Protein AF-A0A2G9SQP0-F1 (afdb_monomer)

Radius of gyration: 18.62 Å; Cα contacts (8 Å, |Δi|>4): 198; chains: 1; bounding box: 50×57×42 Å

Solvent-accessible surface area (backbone atoms only — not comparable to full-atom values): 10292 Å² total; per-residue (Å²): 130,60,70,67,60,53,51,53,52,52,52,52,49,52,52,50,53,55,50,52,53,60,43,60,69,50,50,70,67,58,48,51,57,53,22,48,55,51,44,58,53,51,70,69,30,70,68,63,66,68,37,55,25,37,33,39,52,76,50,48,71,95,66,56,40,64,61,32,64,70,53,53,53,50,43,49,75,70,72,35,48,39,26,29,73,40,83,55,98,84,41,57,43,48,20,47,60,84,53,79,90,43,43,41,78,42,84,92,77,38,70,35,64,78,56,83,49,73,50,71,73,88,63,53,65,42,76,53,74,83,63,77,46,68,52,97,86,67,54,74,38,58,94,78,79,52,45,66,60,54,39,52,53,52,49,52,52,50,58,62,54,55,63,65,72,72,58,80,81,76,83,78,130

Sequence (173 aa):
MDTALKKVLEARAAIRAALAEQRAQLSEKQWLERSQKIFDVLKADDALQRAKVVHCFISMPKRREVNTEPILQWLQAQGKEIAVPVMKSRNLVSVRFLGMDKLATGVFEVLEPTEHITIDESTLDVVLTPLLACDRQGNRLGYGKGFYDNFLHALLRRAFSHEKSDLPFHSKS

Structure (mmCIF, N/CA/C/O backbone):
data_AF-A0A2G9SQP0-F1
#
_entry.id   AF-A0A2G9SQP0-F1
#
loop_
_atom_site.group_PDB
_atom_site.id
_atom_site.type_symbol
_atom_site.label_atom_id
_atom_site.label_alt_id
_atom_site.label_comp_id
_atom_site.label_asym_id
_atom_site.label_entity_id
_atom_site.label_seq_id
_atom_site.pdbx_PDB_ins_code
_atom_site.Cartn_x
_atom_site.Cartn_y
_atom_site.Cartn_z
_atom_site.occupancy
_atom_site.B_iso_or_equiv
_atom_site.auth_seq_id
_atom_site.auth_comp_id
_atom_site.auth_asym_id
_atom_site.auth_atom_id
_atom_site.pdbx_PDB_model_num
ATOM 1 N N . MET A 1 1 ? 11.750 -25.738 -19.960 1.00 57.09 1 MET A N 1
ATOM 2 C CA . MET A 1 1 ? 10.860 -24.587 -19.692 1.00 57.09 1 MET A CA 1
ATOM 3 C C . MET A 1 1 ? 10.255 -24.177 -21.020 1.00 57.09 1 MET A C 1
ATOM 5 O O . MET A 1 1 ? 11.023 -23.997 -21.954 1.00 57.09 1 MET A O 1
ATOM 9 N N . ASP A 1 2 ? 8.928 -24.125 -21.121 1.00 84.25 2 ASP A N 1
ATOM 10 C CA . ASP A 1 2 ? 8.204 -23.777 -22.352 1.00 84.25 2 ASP A CA 1
ATOM 11 C C . ASP A 1 2 ? 8.689 -22.425 -22.920 1.00 84.25 2 ASP A C 1
ATOM 13 O O . ASP A 1 2 ? 8.768 -21.425 -22.197 1.00 84.25 2 ASP A O 1
ATOM 17 N N . THR A 1 3 ? 9.051 -22.405 -24.206 1.00 84.81 3 THR A N 1
ATOM 18 C CA . THR A 1 3 ? 9.516 -21.223 -24.948 1.00 84.81 3 THR A CA 1
ATOM 19 C C . THR A 1 3 ? 8.515 -20.068 -24.859 1.00 84.81 3 THR A C 1
ATOM 21 O O . THR A 1 3 ? 8.923 -18.907 -24.765 1.00 84.81 3 THR A O 1
ATOM 24 N N . ALA A 1 4 ? 7.212 -20.366 -24.811 1.00 85.69 4 ALA A N 1
ATOM 25 C CA . ALA A 1 4 ? 6.166 -19.360 -24.649 1.00 85.69 4 ALA A CA 1
ATOM 26 C C . ALA A 1 4 ? 6.193 -18.725 -23.248 1.00 85.69 4 ALA A C 1
ATOM 28 O O . ALA A 1 4 ? 6.182 -17.498 -23.121 1.00 85.69 4 ALA A O 1
ATOM 29 N N . LEU A 1 5 ? 6.313 -19.542 -22.194 1.00 83.31 5 LEU A N 1
ATOM 30 C CA . LEU A 1 5 ? 6.419 -19.059 -20.814 1.00 83.31 5 LEU A CA 1
ATOM 31 C C . LEU A 1 5 ? 7.658 -18.177 -20.623 1.00 83.31 5 LEU A C 1
ATOM 33 O O . LEU A 1 5 ? 7.570 -17.112 -20.011 1.00 83.31 5 LEU A O 1
ATOM 37 N N . LYS A 1 6 ? 8.802 -18.585 -21.184 1.00 84.75 6 LYS A N 1
ATOM 38 C CA . LYS A 1 6 ? 10.039 -17.794 -21.136 1.00 84.75 6 LYS A CA 1
ATOM 39 C C . LYS A 1 6 ? 9.839 -16.404 -21.750 1.00 84.75 6 LYS A C 1
ATOM 41 O O . LYS A 1 6 ? 10.148 -15.406 -21.102 1.00 84.75 6 LYS A O 1
ATOM 46 N N . LYS A 1 7 ? 9.228 -16.339 -22.936 1.00 89.19 7 LYS A N 1
ATOM 47 C CA . LYS A 1 7 ? 8.944 -15.083 -23.645 1.00 89.19 7 LYS A CA 1
ATOM 48 C C . LYS A 1 7 ? 8.033 -14.148 -22.841 1.00 89.19 7 LYS A C 1
ATOM 50 O O . LYS A 1 7 ? 8.272 -12.944 -22.786 1.00 89.19 7 LYS A O 1
ATOM 55 N N . VAL A 1 8 ? 7.011 -14.689 -22.173 1.00 87.94 8 VAL A N 1
ATOM 56 C CA . VAL A 1 8 ? 6.118 -13.901 -21.303 1.00 87.94 8 VAL A CA 1
ATOM 57 C C . VAL A 1 8 ? 6.867 -13.337 -20.094 1.00 87.94 8 VAL A C 1
ATOM 59 O O . VAL A 1 8 ? 6.681 -12.172 -19.737 1.00 87.94 8 VAL A O 1
ATOM 62 N N . LEU A 1 9 ? 7.717 -14.142 -19.451 1.00 86.69 9 LEU A N 1
ATOM 63 C CA . LEU A 1 9 ? 8.497 -13.701 -18.292 1.00 86.69 9 LEU A CA 1
ATOM 64 C C . LEU A 1 9 ? 9.480 -12.584 -18.662 1.00 86.69 9 LEU A C 1
ATOM 66 O O . LEU A 1 9 ? 9.564 -11.591 -17.936 1.00 86.69 9 LEU A O 1
ATOM 70 N N . GLU A 1 10 ? 10.155 -12.715 -19.804 1.00 90.12 10 GLU A N 1
ATOM 71 C CA . GLU A 1 10 ? 11.060 -11.701 -20.354 1.00 90.12 10 GLU A CA 1
ATOM 72 C C . GLU A 1 10 ? 10.317 -10.400 -20.683 1.00 90.12 10 GLU A C 1
ATOM 74 O O . GLU A 1 10 ? 10.734 -9.329 -20.243 1.00 90.12 10 GLU A O 1
ATOM 79 N N . ALA A 1 11 ? 9.160 -10.480 -21.348 1.00 90.94 11 ALA A N 1
ATOM 80 C CA . ALA A 1 11 ? 8.341 -9.307 -21.653 1.00 90.94 11 ALA A CA 1
ATOM 81 C C . ALA A 1 11 ? 7.888 -8.568 -20.380 1.00 90.94 11 ALA A C 1
ATOM 83 O O . ALA A 1 11 ? 8.007 -7.346 -20.285 1.00 90.94 11 ALA A O 1
ATOM 84 N N . ARG A 1 12 ? 7.428 -9.299 -19.352 1.00 90.88 12 ARG A N 1
ATOM 85 C CA . ARG A 1 12 ? 7.053 -8.690 -18.062 1.00 90.88 12 ARG A CA 1
ATOM 86 C C . ARG A 1 12 ? 8.257 -8.055 -17.372 1.00 90.88 12 ARG A C 1
ATOM 88 O O . ARG A 1 12 ? 8.102 -7.007 -16.755 1.00 90.88 12 ARG A O 1
ATOM 95 N N . ALA A 1 13 ? 9.439 -8.667 -17.440 1.00 91.88 13 ALA A N 1
ATOM 96 C CA . ALA A 1 13 ? 10.657 -8.093 -16.873 1.00 91.88 13 ALA A CA 1
ATOM 97 C C . ALA A 1 13 ? 11.061 -6.787 -17.578 1.00 91.88 13 ALA A C 1
ATOM 99 O O . ALA A 1 13 ? 11.338 -5.804 -16.893 1.00 91.88 13 ALA A O 1
ATOM 100 N N . ALA A 1 14 ? 10.998 -6.745 -18.911 1.00 93.38 14 ALA A N 1
ATOM 101 C CA . ALA A 1 14 ? 11.283 -5.543 -19.694 1.00 93.38 14 ALA A CA 1
ATOM 102 C C . ALA A 1 14 ? 10.320 -4.392 -19.358 1.00 93.38 14 ALA A C 1
ATOM 104 O O . ALA A 1 14 ? 10.760 -3.275 -19.090 1.00 93.38 14 ALA A O 1
ATOM 105 N N . ILE A 1 15 ? 9.014 -4.676 -19.271 1.00 93.69 15 ILE A N 1
ATOM 106 C CA . ILE A 1 15 ? 8.007 -3.678 -18.876 1.00 93.69 15 ILE A CA 1
ATOM 107 C C . ILE A 1 15 ? 8.269 -3.173 -17.451 1.00 93.69 15 ILE A C 1
ATOM 109 O O . ILE A 1 15 ? 8.186 -1.972 -17.203 1.00 93.69 15 ILE A O 1
ATOM 113 N N . ARG A 1 16 ? 8.632 -4.060 -16.508 1.00 94.88 16 ARG A N 1
ATOM 114 C CA . ARG A 1 16 ? 8.991 -3.634 -15.145 1.00 94.88 16 ARG A CA 1
ATOM 115 C C . ARG A 1 16 ? 10.177 -2.674 -15.148 1.00 94.88 16 ARG A C 1
ATOM 117 O O . ARG A 1 16 ? 10.108 -1.648 -14.485 1.00 94.88 16 ARG A O 1
ATOM 124 N N . ALA A 1 17 ? 11.244 -2.997 -15.874 1.00 94.19 17 ALA A N 1
ATOM 125 C CA . ALA A 1 17 ? 12.428 -2.146 -15.933 1.00 94.19 17 ALA A CA 1
ATOM 126 C C . ALA A 1 17 ? 12.093 -0.757 -16.503 1.00 94.19 17 ALA A C 1
ATOM 128 O O . ALA A 1 17 ? 12.391 0.249 -15.867 1.00 94.19 17 ALA A O 1
ATOM 129 N N . ALA A 1 18 ? 11.386 -0.708 -17.637 1.00 95.38 18 ALA A N 1
ATOM 130 C CA . ALA A 1 18 ? 11.012 0.547 -18.288 1.00 95.38 18 ALA A CA 1
ATOM 131 C C . ALA A 1 18 ? 10.131 1.442 -17.397 1.00 95.38 18 ALA A C 1
ATOM 133 O O . ALA A 1 18 ? 10.378 2.638 -17.275 1.00 95.38 18 ALA A O 1
ATOM 134 N N . LEU A 1 19 ? 9.122 0.868 -16.736 1.00 95.00 19 LEU A N 1
ATOM 135 C CA . LEU A 1 19 ? 8.214 1.632 -15.877 1.00 95.00 19 LEU A CA 1
ATOM 136 C C . LEU A 1 19 ? 8.862 2.065 -14.560 1.00 95.00 19 LEU A C 1
ATOM 138 O O . LEU A 1 19 ? 8.557 3.143 -14.053 1.00 95.00 19 LEU A O 1
ATOM 142 N N . ALA A 1 20 ? 9.746 1.237 -13.995 1.00 94.25 20 ALA A N 1
ATOM 143 C CA . ALA A 1 20 ? 10.507 1.607 -12.807 1.00 94.25 20 ALA A CA 1
ATOM 144 C C . ALA A 1 20 ? 11.423 2.802 -13.098 1.00 94.25 20 ALA A C 1
ATOM 146 O O . ALA A 1 20 ? 11.441 3.743 -12.309 1.00 94.25 20 ALA A O 1
ATOM 147 N N . GLU A 1 21 ? 12.093 2.796 -14.252 1.00 95.00 21 GLU A N 1
ATOM 148 C CA . GLU A 1 21 ? 12.925 3.905 -14.727 1.00 95.00 21 GLU A CA 1
ATOM 149 C C . GLU A 1 21 ? 12.099 5.185 -14.921 1.00 95.00 21 GLU A C 1
ATOM 151 O O . GLU A 1 21 ? 12.400 6.223 -14.335 1.00 95.00 21 GLU A O 1
ATOM 156 N N . GLN A 1 22 ? 10.978 5.104 -15.645 1.00 94.50 22 GLN A N 1
ATOM 157 C CA . GLN A 1 22 ? 10.082 6.252 -15.834 1.00 94.50 22 GLN A CA 1
ATOM 158 C C . GLN A 1 22 ? 9.572 6.830 -14.510 1.00 94.50 22 GLN A C 1
ATOM 160 O O . GLN A 1 22 ? 9.459 8.046 -14.358 1.00 94.50 22 GLN A O 1
ATOM 165 N N . ARG A 1 23 ? 9.248 5.974 -13.534 1.00 95.06 23 ARG A N 1
ATOM 166 C CA . ARG A 1 23 ? 8.765 6.426 -12.226 1.00 95.06 23 ARG A CA 1
ATOM 167 C C . ARG A 1 23 ? 9.884 7.025 -11.373 1.00 95.06 23 ARG A C 1
ATOM 169 O O . ARG A 1 23 ? 9.619 7.964 -10.627 1.00 95.06 23 ARG A O 1
ATOM 176 N N . ALA A 1 24 ? 11.114 6.528 -11.501 1.00 93.94 24 ALA A N 1
ATOM 177 C CA . ALA A 1 24 ? 12.288 7.080 -10.826 1.00 93.94 24 ALA A CA 1
ATOM 178 C C . ALA A 1 24 ? 12.619 8.509 -11.295 1.00 93.94 24 ALA A C 1
ATOM 180 O O . ALA A 1 24 ? 13.117 9.307 -10.505 1.00 93.94 24 ALA A O 1
ATOM 181 N N . GLN A 1 25 ? 12.267 8.854 -12.538 1.00 95.75 25 GLN A N 1
ATOM 182 C CA . GLN A 1 25 ? 12.451 10.193 -13.113 1.00 95.75 25 GLN A CA 1
ATOM 183 C C . GLN A 1 25 ? 11.458 11.246 -12.590 1.00 95.75 25 GLN A C 1
ATOM 185 O O . GLN A 1 25 ? 11.604 12.429 -12.899 1.00 95.75 25 GLN A O 1
ATOM 190 N N . LEU A 1 26 ? 10.450 10.859 -11.797 1.00 96.62 26 LEU A N 1
ATOM 191 C CA . LEU A 1 26 ? 9.550 11.828 -11.175 1.00 96.62 26 LEU A CA 1
ATOM 192 C C . LEU A 1 26 ? 10.312 12.688 -10.167 1.00 96.62 26 LEU A C 1
ATOM 194 O O . LEU A 1 26 ? 10.927 12.178 -9.223 1.00 96.62 26 LEU A O 1
ATOM 198 N N . SER A 1 27 ? 10.189 14.008 -10.320 1.00 97.50 27 SER A N 1
ATOM 199 C CA . SER A 1 27 ? 10.614 14.922 -9.268 1.00 97.50 27 SER A CA 1
ATOM 200 C C . SER A 1 27 ? 9.791 14.678 -8.005 1.00 97.50 27 SER A C 1
ATOM 202 O O . SER A 1 27 ? 8.658 14.192 -8.055 1.00 97.50 27 SER A O 1
ATOM 204 N N . GLU A 1 28 ? 10.347 15.038 -6.852 1.00 96.81 28 GLU A N 1
ATOM 205 C CA . GLU A 1 28 ? 9.642 14.905 -5.578 1.00 96.81 28 GLU A CA 1
ATOM 206 C C . GLU A 1 28 ? 8.294 15.633 -5.591 1.00 96.81 28 GLU A C 1
ATOM 208 O O . GLU A 1 28 ? 7.279 15.052 -5.216 1.00 96.81 28 GLU A O 1
ATOM 213 N N . LYS A 1 29 ? 8.261 16.850 -6.146 1.00 98.12 29 LYS A N 1
ATOM 214 C CA . LYS A 1 29 ? 7.029 17.619 -6.337 1.00 98.12 29 LYS A CA 1
ATOM 215 C C . LYS A 1 29 ? 5.995 16.855 -7.172 1.00 98.12 29 LYS A C 1
ATOM 217 O O . LYS A 1 29 ? 4.862 16.697 -6.733 1.00 98.12 29 LYS A O 1
ATOM 222 N N . GLN A 1 30 ? 6.378 16.338 -8.343 1.00 98.19 30 GLN A N 1
ATOM 223 C CA . GLN A 1 30 ? 5.456 15.589 -9.211 1.00 98.19 30 GLN A CA 1
ATOM 224 C C . GLN A 1 30 ? 4.936 14.318 -8.535 1.00 98.19 30 GLN A C 1
ATOM 226 O O . GLN A 1 30 ? 3.768 13.960 -8.686 1.00 98.19 30 GLN A O 1
ATOM 231 N N . TRP A 1 31 ? 5.809 13.617 -7.816 1.00 97.81 31 TRP A N 1
ATOM 232 C CA . TRP A 1 31 ? 5.461 12.406 -7.089 1.00 97.81 31 TRP A CA 1
ATOM 233 C C . TRP A 1 31 ? 4.448 12.681 -5.970 1.00 97.81 31 TRP A C 1
ATOM 235 O O . TRP A 1 31 ? 3.436 11.980 -5.883 1.00 97.81 31 TRP A O 1
ATOM 245 N N . LEU A 1 32 ? 4.674 13.723 -5.166 1.00 98.12 32 LEU A N 1
ATOM 246 C CA . LEU A 1 32 ? 3.763 14.124 -4.094 1.00 98.12 32 LEU A CA 1
ATOM 247 C C . LEU A 1 32 ? 2.428 14.640 -4.644 1.00 98.12 32 LEU A C 1
ATOM 249 O O . LEU A 1 32 ? 1.382 14.194 -4.187 1.00 98.12 32 LEU A O 1
ATOM 253 N N . GLU A 1 33 ? 2.436 15.482 -5.682 1.00 98.38 33 GLU A N 1
ATOM 254 C CA . GLU A 1 33 ? 1.210 15.975 -6.333 1.00 98.38 33 GLU A CA 1
ATOM 255 C C . GLU A 1 33 ? 0.353 14.835 -6.900 1.00 98.38 33 GLU A C 1
ATOM 257 O O . GLU A 1 33 ? -0.872 14.840 -6.776 1.00 98.38 33 GLU A O 1
ATOM 262 N N . ARG A 1 34 ? 0.980 13.835 -7.532 1.00 97.81 34 ARG A N 1
ATOM 263 C CA . ARG A 1 34 ? 0.266 12.658 -8.048 1.00 97.81 34 ARG A CA 1
ATOM 264 C C . ARG A 1 34 ? -0.237 11.760 -6.922 1.00 97.81 34 ARG A C 1
ATOM 266 O O . ARG A 1 34 ? -1.347 11.249 -7.030 1.00 97.81 34 ARG A O 1
ATOM 273 N N . SER A 1 35 ? 0.543 11.588 -5.854 1.00 98.19 35 SER A N 1
ATOM 274 C CA . SER A 1 35 ? 0.121 10.821 -4.676 1.00 98.19 35 SER A CA 1
ATOM 275 C C . SER A 1 35 ? -1.078 11.473 -3.990 1.00 98.19 35 SER A C 1
ATOM 277 O O . SER A 1 35 ? -2.038 10.779 -3.670 1.00 98.19 35 SER A O 1
ATOM 279 N N . GLN A 1 36 ? -1.076 12.803 -3.862 1.00 98.31 36 GLN A N 1
ATOM 280 C CA . GLN A 1 36 ? -2.198 13.556 -3.304 1.00 98.31 36 GLN A CA 1
ATOM 281 C C . GLN A 1 36 ? -3.473 13.361 -4.130 1.00 98.31 36 GLN A C 1
ATOM 283 O O . GLN A 1 36 ? -4.511 13.037 -3.569 1.00 98.31 36 GLN A O 1
ATOM 288 N N . LYS A 1 37 ? -3.391 13.443 -5.464 1.00 98.50 37 LYS A N 1
ATOM 289 C CA . LYS A 1 37 ? -4.550 13.185 -6.340 1.00 98.50 37 LYS A CA 1
ATOM 290 C C . LYS A 1 37 ? -5.124 11.778 -6.166 1.00 98.50 37 LYS A C 1
ATOM 292 O O . LYS A 1 37 ? -6.335 11.601 -6.219 1.00 98.50 37 LYS A O 1
ATOM 297 N N . ILE A 1 38 ? -4.266 10.773 -5.978 1.00 97.81 38 ILE A N 1
ATOM 298 C CA . ILE A 1 38 ? -4.710 9.398 -5.710 1.00 97.81 38 ILE A CA 1
ATOM 299 C C . ILE A 1 38 ? -5.396 9.321 -4.346 1.00 97.81 38 ILE A C 1
ATOM 301 O O . ILE A 1 38 ? -6.452 8.704 -4.234 1.00 97.81 38 ILE A O 1
ATOM 305 N N . PHE A 1 39 ? -4.830 9.968 -3.327 1.00 98.50 39 PHE A N 1
ATOM 306 C CA . PHE A 1 39 ? -5.454 10.044 -2.013 1.00 98.50 39 PHE A CA 1
ATOM 307 C C . PHE A 1 39 ? -6.826 10.731 -2.069 1.00 98.50 39 PHE A C 1
ATOM 309 O O . PHE A 1 39 ? -7.770 10.199 -1.498 1.00 98.50 39 PHE A O 1
ATOM 316 N N . ASP A 1 40 ? -6.976 11.834 -2.805 1.00 98.31 40 ASP A N 1
ATOM 317 C CA . ASP A 1 40 ? -8.260 12.536 -2.940 1.00 98.31 40 ASP A CA 1
ATOM 318 C C . ASP A 1 40 ? -9.347 11.631 -3.546 1.00 98.31 40 ASP A C 1
ATOM 320 O O . ASP A 1 40 ? -10.481 11.621 -3.067 1.00 98.31 40 ASP A O 1
ATOM 324 N N . VAL A 1 41 ? -8.991 10.819 -4.550 1.00 98.00 41 VAL A N 1
ATOM 325 C CA . VAL A 1 41 ? -9.898 9.821 -5.143 1.00 98.00 41 VAL A CA 1
ATOM 326 C C . VAL A 1 41 ? -10.249 8.727 -4.135 1.00 98.00 41 VAL A C 1
ATOM 328 O O . VAL A 1 41 ? -11.424 8.429 -3.950 1.00 98.00 41 VAL A O 1
ATOM 331 N N . LEU A 1 42 ? -9.255 8.150 -3.453 1.00 97.56 42 LEU A N 1
ATOM 332 C CA . LEU A 1 42 ? -9.478 7.094 -2.458 1.00 97.56 42 LEU A CA 1
ATOM 333 C C . LEU A 1 42 ? -10.327 7.581 -1.283 1.00 97.56 42 LEU A C 1
ATOM 335 O O . LEU A 1 42 ? -11.195 6.864 -0.800 1.00 97.56 42 LEU A O 1
ATOM 339 N N . LYS A 1 43 ? -10.109 8.817 -0.837 1.00 96.06 43 LYS A N 1
ATOM 340 C CA . LYS A 1 43 ? -10.885 9.441 0.233 1.00 96.06 43 LYS A CA 1
ATOM 341 C C . LYS A 1 43 ? -12.362 9.575 -0.140 1.00 96.06 43 LYS A C 1
ATOM 343 O O . LYS A 1 43 ? -13.195 9.574 0.757 1.00 96.06 43 LYS A O 1
ATOM 348 N N . ALA A 1 44 ? -12.699 9.691 -1.420 1.00 96.94 44 ALA A N 1
ATOM 349 C CA . ALA A 1 44 ? -14.081 9.753 -1.891 1.00 96.94 44 ALA A CA 1
ATOM 350 C C . ALA A 1 44 ? -14.687 8.373 -2.219 1.00 96.94 44 ALA A C 1
ATOM 352 O O . ALA A 1 44 ? -15.855 8.309 -2.588 1.00 96.94 44 ALA A O 1
ATOM 353 N N . ASP A 1 45 ? -13.923 7.282 -2.107 1.00 97.81 45 ASP A N 1
ATOM 354 C CA . ASP A 1 45 ? -14.380 5.940 -2.468 1.00 97.81 45 ASP A CA 1
ATOM 355 C C . ASP A 1 45 ? -15.332 5.343 -1.416 1.00 97.81 45 ASP A C 1
ATOM 357 O O . ASP A 1 45 ? -15.011 5.261 -0.227 1.00 97.81 45 ASP A O 1
ATOM 361 N N . ASP A 1 46 ? -16.499 4.872 -1.863 1.00 97.81 46 ASP A N 1
ATOM 362 C CA . ASP A 1 46 ? -17.556 4.344 -0.991 1.00 97.81 46 ASP A CA 1
ATOM 363 C C . ASP A 1 46 ? -17.164 3.060 -0.250 1.00 97.81 46 ASP A C 1
ATOM 365 O O . ASP A 1 46 ? -17.675 2.793 0.846 1.00 97.81 46 ASP A O 1
ATOM 369 N N . ALA A 1 47 ? -16.314 2.213 -0.840 1.00 97.06 47 ALA A N 1
ATOM 370 C CA . ALA A 1 47 ? -15.857 0.999 -0.172 1.00 97.06 47 ALA A CA 1
ATOM 371 C C . ALA A 1 47 ? -14.885 1.366 0.951 1.00 97.06 47 ALA A C 1
ATOM 373 O O . ALA A 1 47 ? -15.043 0.894 2.078 1.00 97.06 47 ALA A O 1
ATOM 374 N N . LEU A 1 48 ? -13.948 2.280 0.689 1.00 97.81 48 LEU A N 1
ATOM 375 C CA . LEU A 1 48 ? -12.994 2.737 1.698 1.00 97.81 48 LEU A CA 1
ATOM 376 C C . LEU A 1 48 ? -13.660 3.544 2.825 1.00 97.81 48 LEU A C 1
ATOM 378 O O . LEU A 1 48 ? -13.305 3.392 3.997 1.00 97.81 48 LEU A O 1
ATOM 382 N N . GLN A 1 49 ? -14.661 4.365 2.500 1.00 97.56 49 GLN A N 1
ATOM 383 C CA . GLN A 1 49 ? -15.453 5.106 3.484 1.00 97.56 49 GLN A CA 1
ATOM 384 C C . GLN A 1 49 ? -16.190 4.172 4.452 1.00 97.56 49 GLN A C 1
ATOM 386 O O . GLN A 1 49 ? -16.168 4.400 5.664 1.00 97.56 49 GLN A O 1
ATOM 391 N N . ARG A 1 50 ? -16.780 3.081 3.948 1.00 97.94 50 ARG A N 1
ATOM 392 C CA . ARG A 1 50 ? -17.531 2.107 4.763 1.00 97.94 50 ARG A CA 1
ATOM 393 C C . ARG A 1 50 ? -16.658 1.072 5.473 1.00 97.94 50 ARG A C 1
ATOM 395 O O . ARG A 1 50 ? -17.113 0.499 6.461 1.00 97.94 50 ARG A O 1
ATOM 402 N N . ALA A 1 51 ? -15.433 0.847 5.002 1.00 98.31 51 ALA A N 1
ATOM 403 C CA . ALA A 1 51 ? -14.510 -0.126 5.579 1.00 98.31 51 ALA A CA 1
ATOM 404 C C . ALA A 1 51 ? -14.227 0.156 7.061 1.00 98.31 51 ALA A C 1
ATOM 406 O O . ALA A 1 51 ? -13.961 1.297 7.447 1.00 98.31 51 ALA A O 1
ATOM 407 N N . LYS A 1 52 ? -14.245 -0.885 7.888 1.00 98.19 52 LYS A N 1
ATOM 408 C CA . LYS A 1 52 ? -13.832 -0.851 9.294 1.00 98.19 52 LYS A CA 1
ATOM 409 C C . LYS A 1 52 ? -12.382 -1.291 9.445 1.00 98.19 52 LYS A C 1
ATOM 411 O O . LYS A 1 52 ? -11.663 -0.678 10.230 1.00 98.19 52 LYS A O 1
ATOM 416 N N . VAL A 1 53 ? -11.963 -2.297 8.675 1.00 98.31 53 VAL A N 1
ATOM 417 C CA . VAL A 1 53 ? -10.598 -2.832 8.673 1.00 98.31 53 VAL A CA 1
ATOM 418 C C . VAL A 1 53 ? -9.983 -2.689 7.283 1.00 98.3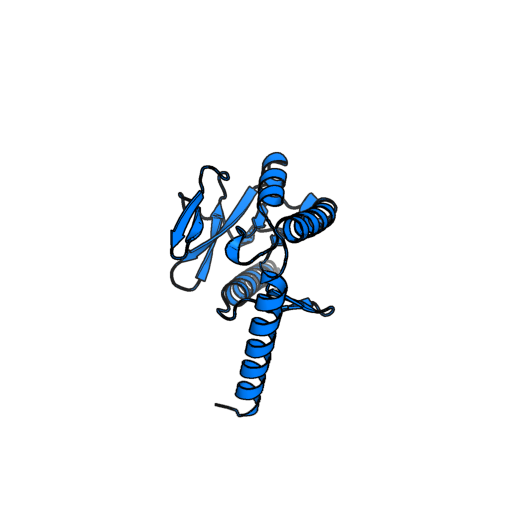1 53 VAL A C 1
ATOM 420 O O . VAL A 1 53 ? -10.465 -3.264 6.306 1.00 98.31 53 VAL A O 1
ATOM 423 N N . VAL A 1 54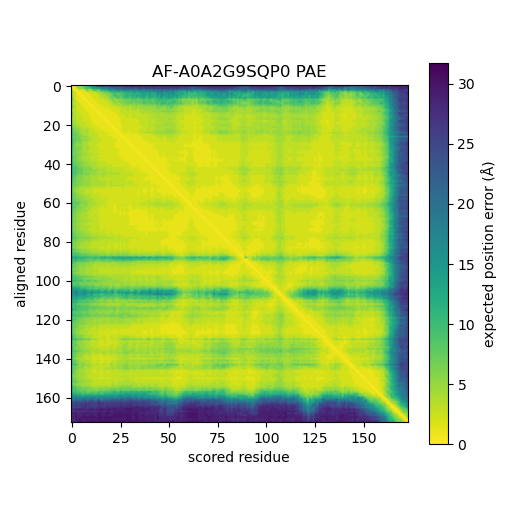 ? -8.898 -1.919 7.182 1.00 98.62 54 VAL A N 1
ATOM 424 C CA . VAL A 1 54 ? -8.217 -1.634 5.910 1.00 98.62 54 VAL A CA 1
ATOM 425 C C . VAL A 1 54 ? -6.786 -2.147 5.952 1.00 98.62 54 VAL A C 1
ATOM 427 O O . VAL A 1 54 ? -5.985 -1.704 6.770 1.00 98.62 54 VAL A O 1
ATOM 430 N N . HIS A 1 55 ? -6.429 -3.030 5.022 1.00 98.38 55 HIS A N 1
ATOM 431 C CA . HIS A 1 55 ? -5.036 -3.372 4.761 1.00 98.38 55 HIS A CA 1
ATOM 432 C C . HIS A 1 55 ? -4.418 -2.333 3.822 1.00 98.38 55 HIS A C 1
ATOM 434 O O . HIS A 1 55 ? -4.883 -2.153 2.698 1.00 98.38 55 HIS A O 1
ATOM 440 N N . CYS A 1 56 ? -3.352 -1.663 4.251 1.00 98.12 56 CYS A N 1
ATOM 441 C CA . CYS A 1 56 ? -2.630 -0.670 3.467 1.00 98.12 56 CYS A CA 1
ATOM 442 C C . CYS A 1 56 ? -1.127 -0.945 3.519 1.00 98.12 56 CYS A C 1
ATOM 444 O O . CYS A 1 56 ? -0.564 -1.203 4.577 1.00 98.12 56 CYS A O 1
ATOM 446 N N . PHE A 1 57 ? -0.453 -0.899 2.373 1.00 96.00 57 PHE A N 1
ATOM 447 C CA . PHE A 1 57 ? 1.000 -1.034 2.347 1.00 96.00 57 PHE A CA 1
ATOM 448 C C . PHE A 1 57 ? 1.695 0.234 2.847 1.00 96.00 57 PHE A C 1
ATOM 450 O O . PHE A 1 57 ? 1.227 1.351 2.622 1.00 96.00 57 PHE A O 1
ATOM 457 N N . ILE A 1 58 ? 2.864 0.063 3.459 1.00 94.75 58 ILE A N 1
ATOM 458 C CA . ILE A 1 58 ? 3.757 1.177 3.772 1.00 94.75 58 ILE A CA 1
ATOM 459 C C . ILE A 1 58 ? 4.581 1.471 2.519 1.00 94.75 58 ILE A C 1
ATOM 461 O O . ILE A 1 58 ? 5.308 0.605 2.027 1.00 94.75 58 ILE A O 1
ATOM 465 N N . SER A 1 59 ? 4.406 2.668 1.960 1.00 94.12 59 SER A N 1
ATOM 466 C CA . SER A 1 59 ? 5.053 3.045 0.704 1.00 94.12 59 SER A CA 1
ATOM 467 C C . SER A 1 59 ? 6.572 3.142 0.830 1.00 94.12 59 SER A C 1
ATOM 469 O O . SER A 1 59 ? 7.101 3.463 1.892 1.00 94.12 59 SER A O 1
ATOM 471 N N . MET A 1 60 ? 7.277 2.895 -0.276 1.00 92.12 60 MET A N 1
ATOM 472 C CA . MET A 1 60 ? 8.729 3.051 -0.384 1.00 92.12 60 MET A CA 1
ATOM 473 C C . MET A 1 60 ? 9.085 4.321 -1.184 1.00 92.12 60 MET A C 1
ATOM 475 O O . MET A 1 60 ? 9.120 4.268 -2.423 1.00 92.12 60 MET A O 1
ATOM 479 N N . PRO A 1 61 ? 9.430 5.454 -0.533 1.00 91.00 61 PRO A N 1
ATOM 480 C CA . PRO A 1 61 ? 9.743 6.711 -1.223 1.00 91.00 61 PRO A CA 1
ATOM 481 C C . PRO A 1 61 ? 10.889 6.595 -2.233 1.00 91.00 61 PRO A C 1
ATOM 483 O O . PRO A 1 61 ? 10.804 7.148 -3.329 1.00 91.00 61 PRO A O 1
ATOM 486 N N . LYS A 1 62 ? 11.920 5.787 -1.927 1.00 89.75 62 LYS A N 1
ATOM 487 C CA . LYS A 1 62 ? 13.053 5.516 -2.838 1.00 89.75 62 LYS A CA 1
ATOM 488 C C . LYS A 1 62 ? 12.623 4.910 -4.181 1.00 89.75 62 LYS A C 1
ATOM 490 O O . LYS A 1 62 ? 13.345 5.018 -5.163 1.00 89.75 62 LYS A O 1
ATOM 495 N N . ARG A 1 63 ? 11.448 4.273 -4.236 1.00 91.38 63 ARG A N 1
ATOM 496 C CA . ARG A 1 63 ? 10.872 3.670 -5.451 1.00 91.38 63 ARG A CA 1
ATOM 497 C C . ARG A 1 63 ? 9.768 4.515 -6.080 1.00 91.38 63 ARG A C 1
ATOM 499 O O . ARG A 1 63 ? 9.136 4.053 -7.041 1.00 91.38 63 ARG A O 1
ATOM 506 N N . ARG A 1 64 ? 9.515 5.707 -5.522 1.00 94.62 64 ARG A N 1
ATOM 507 C CA . ARG A 1 64 ? 8.433 6.618 -5.914 1.00 94.62 64 ARG A CA 1
ATOM 508 C C . ARG A 1 64 ? 7.082 5.893 -6.000 1.00 94.62 64 ARG A C 1
ATOM 510 O O . ARG A 1 64 ? 6.292 6.130 -6.912 1.00 94.62 64 ARG A O 1
ATOM 517 N N . GLU A 1 65 ? 6.837 4.959 -5.078 1.00 95.50 65 GLU A N 1
ATOM 518 C CA . GLU A 1 65 ? 5.502 4.381 -4.884 1.00 95.50 65 GLU A CA 1
ATOM 519 C C . GLU A 1 65 ? 4.529 5.466 -4.442 1.00 95.50 65 GLU A C 1
ATOM 521 O O . GLU A 1 65 ? 4.961 6.440 -3.840 1.00 95.50 65 GLU A O 1
ATOM 526 N N . VAL A 1 66 ? 3.232 5.306 -4.710 1.00 96.50 66 VAL A N 1
ATOM 527 C CA . VAL A 1 66 ? 2.212 6.227 -4.181 1.00 96.50 66 VAL A CA 1
ATOM 528 C C . VAL A 1 66 ? 2.445 6.413 -2.685 1.00 96.50 66 VAL A C 1
ATOM 530 O O . VAL A 1 66 ? 2.513 5.418 -1.967 1.00 96.50 66 VAL A O 1
ATOM 533 N N . ASN A 1 67 ? 2.601 7.661 -2.239 1.00 96.75 67 ASN A N 1
ATOM 534 C CA . ASN A 1 67 ? 2.818 7.943 -0.827 1.00 96.75 67 ASN A CA 1
ATOM 535 C C . ASN A 1 67 ? 1.555 7.574 -0.035 1.00 96.75 67 ASN A C 1
ATOM 537 O O . ASN A 1 67 ? 0.514 8.210 -0.206 1.00 96.75 67 ASN A O 1
ATOM 541 N N . THR A 1 68 ? 1.646 6.543 0.805 1.00 97.56 68 THR A N 1
ATOM 542 C CA . THR A 1 68 ? 0.513 6.049 1.600 1.00 97.56 68 THR A CA 1
ATOM 543 C C . THR A 1 68 ? 0.429 6.658 2.992 1.00 97.56 68 THR A C 1
ATOM 545 O O . THR A 1 68 ? -0.576 6.453 3.665 1.00 97.56 68 THR A O 1
ATOM 548 N N . GLU A 1 69 ? 1.410 7.450 3.426 1.00 96.56 69 GLU A N 1
ATOM 549 C CA . GLU A 1 69 ? 1.391 8.066 4.757 1.00 96.56 69 GLU A CA 1
ATOM 550 C C . GLU A 1 69 ? 0.147 8.948 5.000 1.00 96.56 69 GLU A C 1
ATOM 552 O O . GLU A 1 69 ? -0.528 8.725 6.009 1.00 96.56 69 GLU A O 1
ATOM 557 N N . PRO A 1 70 ? -0.265 9.851 4.080 1.00 97.62 70 PRO A N 1
ATOM 558 C CA . PRO A 1 70 ? -1.503 10.616 4.259 1.00 97.62 70 PRO A CA 1
ATOM 559 C C . PRO A 1 70 ? -2.757 9.734 4.342 1.00 97.62 70 PRO A C 1
ATOM 561 O O . PRO A 1 70 ? -3.698 10.060 5.064 1.00 97.62 70 PRO A O 1
ATOM 564 N N . ILE A 1 71 ? -2.765 8.596 3.635 1.00 98.31 71 ILE A N 1
ATOM 565 C CA . ILE A 1 71 ? -3.869 7.628 3.663 1.00 98.31 71 ILE A CA 1
ATOM 566 C C . ILE A 1 71 ? -3.925 6.951 5.037 1.00 98.31 71 ILE A C 1
ATOM 568 O O . ILE A 1 71 ? -4.990 6.910 5.644 1.00 98.31 71 ILE A O 1
ATOM 572 N N . LEU A 1 72 ? -2.790 6.462 5.547 1.00 98.25 72 LEU A N 1
ATOM 573 C CA . LEU A 1 72 ? -2.685 5.820 6.862 1.00 98.25 72 LEU A CA 1
ATOM 574 C C . LEU A 1 72 ? -3.127 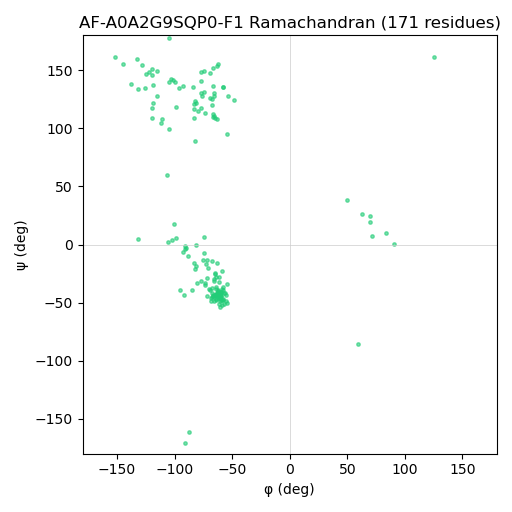6.768 7.985 1.00 98.25 72 LEU A C 1
ATOM 576 O O . LEU A 1 72 ? -3.957 6.399 8.814 1.00 98.25 72 LEU A O 1
ATOM 580 N N . GLN A 1 73 ? -2.632 8.009 7.975 1.00 97.62 73 GLN A N 1
ATOM 581 C CA . GLN A 1 73 ? -3.010 9.034 8.953 1.00 97.62 73 GLN A CA 1
ATOM 582 C C . GLN A 1 73 ? -4.507 9.355 8.891 1.00 97.62 73 GLN A C 1
ATOM 584 O O . GLN A 1 73 ? -5.166 9.446 9.927 1.00 97.62 73 GLN A O 1
ATOM 589 N N . TRP A 1 74 ? -5.064 9.494 7.685 1.00 98.19 74 TRP A N 1
ATOM 590 C CA . TRP A 1 74 ? -6.492 9.738 7.510 1.00 98.19 74 TRP A CA 1
ATOM 591 C C . TRP A 1 74 ? -7.343 8.568 8.013 1.00 98.19 74 TRP A C 1
ATOM 593 O O . TRP A 1 74 ? -8.269 8.797 8.786 1.00 98.19 74 TRP A O 1
ATOM 603 N N . LEU A 1 75 ? -7.013 7.325 7.645 1.00 98.38 75 LEU A N 1
ATOM 604 C CA . LEU A 1 75 ? -7.711 6.126 8.126 1.00 98.38 75 LEU A CA 1
ATOM 605 C C . LEU A 1 75 ? -7.696 6.048 9.662 1.00 98.38 75 LEU A C 1
ATOM 607 O O . LEU A 1 75 ? -8.727 5.764 10.274 1.00 98.38 75 LEU A O 1
ATOM 611 N N . GLN A 1 76 ? -6.557 6.368 10.283 1.00 97.44 76 GLN A N 1
ATOM 612 C CA . GLN A 1 76 ? -6.397 6.355 11.736 1.00 97.44 76 GLN A CA 1
ATOM 613 C C . GLN A 1 76 ? -7.246 7.451 12.390 1.00 97.44 76 GLN A C 1
ATOM 615 O O . GLN A 1 76 ? -7.923 7.197 13.384 1.00 97.44 76 GLN A O 1
ATOM 620 N N . ALA A 1 77 ? -7.285 8.650 11.800 1.00 97.38 77 ALA A N 1
ATOM 621 C CA . ALA A 1 77 ? -8.142 9.745 12.254 1.00 97.38 77 ALA A CA 1
ATOM 622 C C . ALA A 1 77 ? -9.645 9.436 12.115 1.00 97.38 77 ALA A C 1
ATOM 624 O O . ALA A 1 77 ? -10.455 9.999 12.845 1.00 97.38 77 ALA A O 1
ATOM 625 N N . GLN A 1 78 ? -10.031 8.537 11.202 1.00 97.56 78 GLN A N 1
ATOM 626 C CA . GLN A 1 78 ? -11.400 8.017 11.093 1.00 97.56 78 GLN A CA 1
ATOM 627 C C . GLN A 1 78 ? -11.704 6.890 12.101 1.00 97.56 78 GLN A C 1
ATOM 629 O O . GLN A 1 78 ? -12.810 6.352 12.088 1.00 97.56 78 GLN A O 1
ATOM 634 N N . GLY A 1 79 ? -10.745 6.499 12.948 1.00 97.62 79 GLY A N 1
ATOM 635 C CA . GLY A 1 79 ? -10.913 5.416 13.920 1.00 97.62 79 GLY A CA 1
ATOM 636 C C . GLY A 1 79 ? -11.012 4.023 13.293 1.00 97.62 79 GLY A C 1
ATOM 637 O O . GLY A 1 79 ? -11.528 3.107 13.930 1.00 97.62 79 GLY A O 1
ATOM 638 N N . LYS A 1 80 ? -10.557 3.856 12.045 1.00 98.25 80 LYS A N 1
ATOM 639 C CA . LYS A 1 80 ? -10.544 2.556 11.363 1.00 98.25 80 LYS A CA 1
ATOM 640 C C . LYS A 1 80 ? -9.388 1.704 11.879 1.00 98.25 80 LYS A C 1
ATOM 642 O O . LYS A 1 80 ? -8.323 2.225 12.212 1.00 98.25 80 LYS A O 1
ATOM 647 N N . GLU A 1 81 ? -9.575 0.389 11.901 1.00 98.25 81 GLU A N 1
ATOM 648 C CA . GLU A 1 81 ? -8.474 -0.535 12.145 1.00 98.25 81 GLU A CA 1
ATOM 649 C C . GLU A 1 81 ? -7.635 -0.663 10.872 1.00 98.25 81 GLU A C 1
ATOM 651 O O . GLU A 1 81 ? -8.154 -0.871 9.775 1.00 98.25 81 GLU A O 1
ATOM 656 N N . ILE A 1 82 ? -6.321 -0.513 11.012 1.00 98.50 82 ILE A N 1
ATOM 657 C CA . ILE A 1 82 ? -5.399 -0.537 9.882 1.00 98.50 82 ILE A CA 1
ATOM 658 C C . ILE A 1 82 ? -4.484 -1.744 10.029 1.00 98.50 82 ILE A C 1
ATOM 660 O O . ILE A 1 82 ? -3.825 -1.922 11.055 1.00 98.50 82 ILE A O 1
ATOM 664 N N . ALA A 1 83 ? -4.419 -2.545 8.975 1.00 98.19 83 ALA A N 1
ATOM 665 C CA . ALA A 1 83 ? -3.425 -3.584 8.801 1.00 98.19 83 ALA A CA 1
ATOM 666 C C . ALA A 1 83 ? -2.328 -3.110 7.845 1.00 98.19 83 ALA A C 1
ATOM 668 O O . ALA A 1 83 ? -2.607 -2.484 6.826 1.00 98.19 83 ALA A O 1
ATOM 669 N N . VAL A 1 84 ? -1.083 -3.466 8.132 1.00 97.12 84 VAL A N 1
ATOM 670 C CA . VAL A 1 84 ? 0.062 -3.290 7.237 1.00 97.12 84 VAL A CA 1
ATOM 671 C C . VAL A 1 84 ? 0.727 -4.646 6.981 1.00 97.12 84 VAL A C 1
ATOM 673 O O . VAL A 1 84 ? 0.681 -5.537 7.836 1.00 97.12 84 VAL A O 1
ATOM 676 N N . PRO A 1 85 ? 1.315 -4.856 5.792 1.00 94.69 85 PRO A N 1
ATOM 677 C CA . PRO A 1 85 ? 1.956 -6.114 5.440 1.00 94.69 85 PRO A CA 1
ATOM 678 C C . PRO A 1 85 ? 3.304 -6.266 6.152 1.00 94.69 85 PRO A C 1
ATOM 680 O O . PRO A 1 85 ? 4.169 -5.401 6.040 1.00 94.69 85 PRO A O 1
ATOM 683 N N . VAL A 1 86 ? 3.533 -7.416 6.783 1.00 92.25 86 VAL A N 1
ATOM 684 C CA . VAL A 1 86 ? 4.867 -7.847 7.228 1.00 92.25 86 VAL A CA 1
ATOM 685 C C . VAL A 1 86 ? 5.234 -9.148 6.535 1.00 92.25 86 VAL A C 1
ATOM 687 O O . VAL A 1 86 ? 4.414 -10.059 6.395 1.00 92.25 86 VAL A O 1
ATOM 690 N N . MET A 1 87 ? 6.484 -9.249 6.088 1.00 88.19 87 MET A N 1
ATOM 691 C CA . MET A 1 87 ? 6.993 -10.479 5.499 1.00 88.19 87 MET A CA 1
ATOM 692 C C . MET A 1 87 ? 7.368 -11.466 6.604 1.00 88.19 87 MET A C 1
ATOM 694 O O . MET A 1 87 ? 8.315 -11.249 7.354 1.00 88.19 87 MET A O 1
ATOM 698 N N . LYS A 1 88 ? 6.663 -12.597 6.675 1.00 86.44 88 LYS A N 1
ATOM 699 C CA . LYS A 1 88 ? 7.063 -13.744 7.499 1.00 86.44 88 LYS A CA 1
ATOM 700 C C . LYS A 1 88 ? 7.487 -14.888 6.587 1.00 86.44 88 LYS A C 1
ATOM 702 O O . LYS A 1 88 ? 6.674 -15.506 5.895 1.00 86.44 88 LYS A O 1
ATOM 707 N N . SER A 1 89 ? 8.796 -15.139 6.560 1.00 83.81 89 SER A N 1
ATOM 708 C CA . SER A 1 89 ? 9.466 -16.107 5.681 1.00 83.81 89 SER A CA 1
ATOM 709 C C . SER A 1 89 ? 9.256 -15.821 4.186 1.00 83.81 89 SER A C 1
ATOM 711 O O . SER A 1 89 ? 10.093 -15.181 3.559 1.00 83.81 89 SER A O 1
ATOM 713 N N . ARG A 1 90 ? 8.156 -16.306 3.594 1.00 82.50 90 ARG A N 1
ATOM 714 C CA . ARG A 1 90 ? 7.797 -16.107 2.175 1.00 82.50 90 ARG A CA 1
ATOM 715 C C . ARG A 1 90 ? 6.350 -15.652 1.967 1.00 82.50 90 ARG A C 1
ATOM 717 O O . ARG A 1 90 ? 5.917 -15.531 0.824 1.00 82.50 90 ARG A O 1
ATOM 724 N N . ASN A 1 91 ? 5.623 -15.397 3.051 1.00 87.81 91 ASN A N 1
ATOM 725 C CA . ASN A 1 91 ? 4.232 -14.966 3.016 1.00 87.81 91 ASN A CA 1
ATOM 726 C C . ASN A 1 91 ? 4.110 -13.551 3.577 1.00 87.81 91 ASN A C 1
ATOM 728 O O . ASN A 1 91 ? 4.885 -13.152 4.449 1.00 87.81 91 ASN A O 1
ATOM 732 N N . LEU A 1 92 ? 3.129 -12.808 3.071 1.00 92.25 92 LEU A N 1
ATOM 733 C CA . LEU A 1 92 ? 2.674 -11.594 3.732 1.00 92.25 92 LEU A CA 1
ATOM 734 C C . LEU A 1 92 ? 1.658 -11.982 4.790 1.00 92.25 92 LEU A C 1
ATOM 736 O O . LEU A 1 92 ? 0.782 -12.802 4.521 1.00 92.25 92 LEU A O 1
ATOM 740 N N . VAL A 1 93 ? 1.803 -11.385 5.963 1.00 94.06 93 VAL A N 1
ATOM 741 C CA . VAL A 1 93 ? 0.796 -11.422 7.017 1.00 94.06 93 VAL A CA 1
ATOM 742 C C . VAL A 1 93 ? 0.349 -10.003 7.325 1.00 94.06 93 VAL A C 1
ATOM 744 O O . VAL A 1 93 ? 1.150 -9.067 7.261 1.00 94.06 93 VAL A O 1
ATOM 747 N N . SER A 1 94 ? -0.925 -9.852 7.664 1.00 96.50 94 SER A N 1
ATOM 748 C CA . SER A 1 94 ? -1.476 -8.581 8.133 1.00 96.50 94 SER A CA 1
ATOM 749 C C . SER A 1 94 ? -1.178 -8.378 9.617 1.00 96.50 94 SER A C 1
ATOM 751 O O . SER A 1 94 ? -1.571 -9.192 10.456 1.00 96.50 94 SER A O 1
ATOM 753 N N . VAL A 1 95 ? -0.488 -7.288 9.953 1.00 96.88 95 VAL A N 1
ATOM 754 C CA . VAL A 1 95 ? -0.277 -6.865 11.344 1.00 96.88 95 VAL A CA 1
ATOM 755 C C . VAL A 1 95 ? -0.877 -5.489 11.575 1.00 96.88 95 VAL A C 1
ATOM 757 O O . VAL A 1 95 ? -0.957 -4.683 10.651 1.00 96.88 95 VAL A O 1
ATOM 760 N N . ARG A 1 96 ?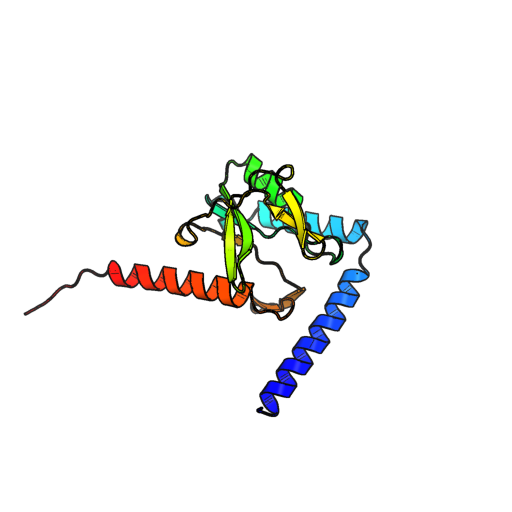 -1.299 -5.212 12.804 1.00 97.62 96 ARG A N 1
ATOM 761 C CA . ARG A 1 96 ? -1.905 -3.938 13.167 1.00 97.62 96 ARG A CA 1
ATOM 762 C C . ARG A 1 96 ? -0.897 -2.801 13.040 1.00 97.62 96 ARG A C 1
ATOM 764 O O . ARG A 1 96 ? 0.210 -2.873 13.566 1.00 97.62 96 ARG A O 1
ATOM 771 N N . PHE A 1 97 ? -1.309 -1.739 12.364 1.00 97.50 97 PHE A N 1
ATOM 772 C CA . PHE A 1 97 ? -0.591 -0.478 12.329 1.00 97.50 97 PHE A CA 1
ATOM 773 C C . PHE A 1 97 ? -0.937 0.339 13.576 1.00 97.50 97 PHE A C 1
ATOM 775 O O . PHE A 1 97 ? -2.108 0.593 13.852 1.00 97.50 97 PHE A O 1
ATOM 782 N N . LEU A 1 98 ? 0.088 0.727 14.336 1.00 95.75 98 LEU A N 1
ATOM 783 C CA . LEU A 1 98 ? -0.061 1.434 15.614 1.00 95.75 98 LEU A CA 1
ATOM 784 C C . LEU A 1 98 ? 0.287 2.928 15.529 1.00 95.75 98 LEU A C 1
ATOM 786 O O . LEU A 1 98 ? 0.232 3.620 16.541 1.00 95.75 98 LEU A O 1
ATOM 790 N N . GLY A 1 99 ? 0.638 3.417 14.339 1.00 95.00 99 GLY A N 1
ATOM 791 C CA . GLY A 1 99 ? 1.098 4.784 14.113 1.00 95.00 99 GLY A CA 1
ATOM 792 C C . GLY A 1 99 ? 2.456 4.831 13.417 1.00 95.00 99 GLY A C 1
ATOM 793 O O . GLY A 1 99 ? 3.207 3.854 13.394 1.00 95.00 99 GLY A O 1
ATOM 794 N N . MET A 1 100 ? 2.771 5.988 12.832 1.00 92.81 100 MET A N 1
ATOM 795 C CA . MET A 1 100 ? 4.038 6.210 12.121 1.00 92.81 100 MET A CA 1
ATOM 796 C C . MET A 1 100 ? 5.251 6.154 13.062 1.00 92.81 100 MET A C 1
ATOM 798 O O . MET A 1 100 ? 6.327 5.733 12.652 1.00 92.81 100 MET A O 1
ATOM 802 N N . ASP A 1 101 ? 5.074 6.527 14.331 1.00 93.38 101 ASP A N 1
ATOM 803 C CA . ASP A 1 101 ? 6.085 6.464 15.395 1.00 93.38 101 ASP A CA 1
ATOM 804 C C . ASP A 1 101 ? 6.390 5.030 15.863 1.00 93.38 101 ASP A C 1
ATOM 806 O O . ASP A 1 101 ? 7.378 4.796 16.557 1.00 93.38 101 ASP A O 1
ATOM 810 N N . LYS A 1 102 ? 5.549 4.065 15.473 1.00 94.75 102 LYS A N 1
ATOM 811 C CA . LYS A 1 102 ? 5.723 2.625 15.718 1.00 94.75 102 LYS A CA 1
ATOM 812 C C . LYS A 1 102 ? 6.263 1.887 14.498 1.00 94.75 102 LYS A C 1
ATOM 814 O O . LYS A 1 102 ? 6.157 0.664 14.415 1.00 94.75 102 LYS A O 1
ATOM 819 N N . LEU A 1 103 ? 6.830 2.624 13.546 1.00 92.62 103 LEU A N 1
ATOM 820 C CA . LEU A 1 103 ? 7.570 2.072 12.422 1.00 92.62 103 LEU A CA 1
ATOM 821 C C . LEU A 1 103 ? 9.070 2.280 12.631 1.00 92.62 103 LEU A C 1
ATOM 823 O O . LEU A 1 103 ? 9.513 3.347 13.049 1.00 92.62 103 LEU A O 1
ATOM 827 N N . ALA A 1 104 ? 9.858 1.272 12.284 1.00 89.62 104 ALA A N 1
ATOM 828 C CA . ALA A 1 104 ? 11.310 1.344 12.257 1.00 89.62 104 ALA A CA 1
ATOM 829 C C . ALA A 1 104 ? 11.835 0.862 10.906 1.00 89.62 104 ALA A C 1
ATOM 831 O O . ALA A 1 104 ? 11.197 0.071 10.214 1.00 89.62 104 ALA A O 1
ATOM 832 N N . THR A 1 105 ? 13.017 1.332 10.520 1.00 86.75 105 THR A N 1
ATOM 833 C CA . THR A 1 105 ? 13.682 0.862 9.304 1.00 86.75 105 THR A CA 1
ATOM 834 C C . THR A 1 105 ? 14.073 -0.608 9.466 1.00 86.75 105 THR A C 1
ATOM 836 O O . THR A 1 105 ? 14.970 -0.936 10.241 1.00 86.75 105 THR A O 1
ATOM 839 N N . GLY A 1 106 ? 13.397 -1.483 8.730 1.00 79.12 106 GLY A N 1
ATOM 840 C CA . GLY A 1 106 ? 13.658 -2.912 8.664 1.00 79.12 106 GLY A CA 1
ATOM 841 C C . GLY A 1 106 ? 14.700 -3.283 7.608 1.00 79.12 106 GLY A C 1
ATOM 842 O O . GLY A 1 106 ? 15.485 -2.462 7.114 1.00 79.12 106 GLY A O 1
ATOM 843 N N . VAL A 1 107 ? 14.706 -4.563 7.237 1.00 68.50 107 VAL A N 1
ATOM 844 C CA . VAL A 1 107 ? 15.634 -5.092 6.231 1.00 68.50 107 VAL A CA 1
ATOM 845 C C . VAL A 1 107 ? 15.297 -4.479 4.865 1.00 68.50 107 VAL A C 1
ATOM 847 O O . VAL A 1 107 ? 14.134 -4.391 4.482 1.00 68.50 107 VAL A O 1
ATOM 850 N N . PHE A 1 108 ? 16.318 -4.061 4.111 1.00 64.56 108 PHE A N 1
ATOM 851 C CA . PHE A 1 108 ? 16.180 -3.361 2.820 1.00 64.56 108 PHE A CA 1
ATOM 852 C C . PHE A 1 108 ? 15.626 -1.928 2.896 1.00 64.56 108 PHE A C 1
ATOM 854 O O . PHE A 1 108 ? 15.101 -1.430 1.901 1.00 64.56 108 PHE A O 1
ATOM 861 N N . GLU A 1 109 ? 15.780 -1.259 4.044 1.00 70.88 109 GLU A N 1
ATOM 862 C CA . GLU A 1 109 ? 15.404 0.151 4.245 1.00 70.88 109 GLU A CA 1
ATOM 863 C C . GLU A 1 109 ? 13.901 0.431 4.076 1.00 70.88 109 GLU A C 1
ATOM 865 O O . GLU A 1 109 ? 13.485 1.540 3.730 1.00 70.88 109 GLU A O 1
ATOM 870 N N . VAL A 1 110 ? 13.082 -0.592 4.305 1.00 80.69 110 VAL A N 1
ATOM 871 C CA . VAL A 1 110 ? 11.623 -0.491 4.312 1.00 80.69 110 VAL A CA 1
ATOM 872 C C . VAL A 1 110 ? 11.175 -0.239 5.742 1.00 80.69 110 VAL A C 1
ATOM 874 O O . VAL A 1 110 ? 11.680 -0.872 6.662 1.00 80.69 110 VAL A O 1
ATOM 877 N N . LEU A 1 111 ? 10.239 0.683 5.939 1.00 87.25 111 LEU A N 1
ATOM 878 C CA . LEU A 1 111 ? 9.624 0.878 7.246 1.00 87.25 111 LEU A CA 1
ATOM 879 C C . LEU A 1 111 ? 8.743 -0.328 7.594 1.00 87.25 111 LEU A C 1
ATOM 881 O O . LEU A 1 111 ? 7.849 -0.690 6.829 1.00 87.25 111 LEU A O 1
ATOM 885 N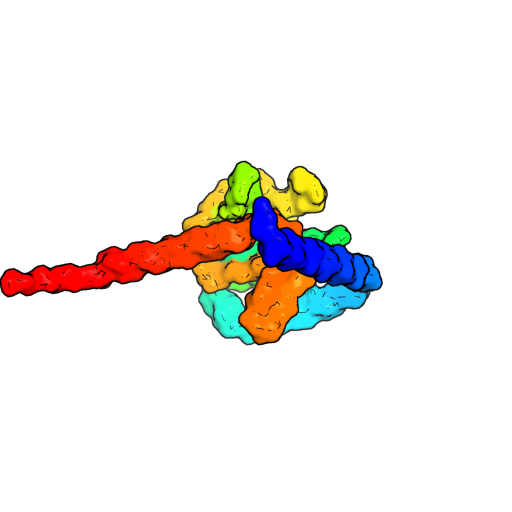 N . GLU A 1 112 ? 8.992 -0.924 8.753 1.00 88.75 112 GLU A N 1
ATOM 886 C CA . GLU A 1 112 ? 8.265 -2.072 9.285 1.00 88.75 112 GLU A CA 1
ATOM 887 C C . GLU A 1 112 ? 7.732 -1.755 10.692 1.00 88.75 112 GLU A C 1
ATOM 889 O O . GLU A 1 112 ? 8.378 -1.016 11.441 1.00 88.75 112 GLU A O 1
ATOM 894 N N . PRO A 1 113 ? 6.562 -2.290 11.080 1.00 91.62 113 PRO A N 1
ATOM 895 C CA . PRO A 1 113 ? 6.049 -2.161 12.440 1.00 91.62 113 PRO A CA 1
ATOM 896 C C . PRO A 1 113 ? 7.018 -2.730 13.471 1.00 91.62 113 PRO A C 1
ATOM 898 O O . PRO A 1 113 ? 7.524 -3.837 13.313 1.00 91.62 113 PRO A O 1
ATOM 901 N N . THR A 1 114 ? 7.225 -2.011 14.571 1.00 91.50 114 THR A N 1
ATOM 902 C CA . THR A 1 114 ? 8.050 -2.491 15.690 1.00 91.50 114 THR A CA 1
ATOM 903 C C . THR A 1 114 ? 7.383 -3.625 16.468 1.00 91.50 114 THR A C 1
ATOM 905 O O . THR A 1 114 ? 8.053 -4.380 17.168 1.00 91.50 114 THR A O 1
ATOM 908 N N . GLU A 1 115 ? 6.061 -3.749 16.350 1.00 92.06 115 GLU A N 1
ATOM 909 C CA . GLU A 1 115 ? 5.251 -4.767 17.009 1.00 92.06 115 GLU A CA 1
ATOM 910 C C . GLU A 1 115 ? 4.409 -5.526 15.981 1.00 92.06 115 GLU A C 1
ATOM 912 O O . GLU A 1 115 ? 3.776 -4.942 15.103 1.00 92.06 115 GLU A O 1
ATOM 917 N N . HIS A 1 116 ? 4.377 -6.855 16.094 1.00 92.69 116 HIS A N 1
ATOM 918 C CA . HIS A 1 116 ? 3.698 -7.733 15.138 1.00 92.69 116 HIS A CA 1
ATOM 919 C C . HIS A 1 116 ? 2.395 -8.304 15.709 1.00 92.69 116 HIS A C 1
ATOM 921 O O . HIS A 1 116 ? 2.227 -9.524 15.807 1.00 92.69 116 HIS A O 1
ATOM 927 N N . ILE A 1 117 ? 1.465 -7.420 16.076 1.00 95.31 117 ILE A N 1
ATOM 928 C CA . ILE A 1 117 ? 0.119 -7.808 16.520 1.00 95.31 117 ILE A CA 1
ATOM 929 C C . ILE A 1 117 ? -0.664 -8.267 15.292 1.00 95.31 117 ILE A C 1
ATOM 931 O O . ILE A 1 117 ? -0.911 -7.480 14.385 1.00 95.31 117 ILE A O 1
ATOM 935 N N . THR A 1 118 ? -1.008 -9.550 15.222 1.00 94.38 118 THR A N 1
ATOM 936 C CA . THR A 1 118 ? -1.629 -10.128 14.020 1.00 94.38 118 THR A CA 1
ATOM 937 C C . THR A 1 118 ? -3.102 -9.741 13.942 1.00 94.38 118 THR A C 1
ATOM 939 O O . THR A 1 118 ? -3.785 -9.726 14.964 1.00 94.38 118 THR A O 1
ATOM 942 N N . ILE A 1 119 ? -3.581 -9.444 12.735 1.00 94.00 119 ILE A N 1
ATOM 943 C CA . ILE A 1 119 ? -5.002 -9.218 12.455 1.00 94.00 119 ILE A CA 1
ATOM 944 C C . ILE A 1 119 ? -5.565 -10.467 11.781 1.00 94.00 119 ILE A C 1
ATOM 946 O O . ILE A 1 119 ? -4.881 -11.102 10.974 1.00 94.00 119 ILE A O 1
ATOM 950 N N . ASP A 1 120 ? -6.806 -10.818 12.118 1.00 93.69 120 ASP A N 1
ATOM 951 C CA . ASP A 1 120 ? -7.543 -11.844 11.387 1.00 93.69 120 ASP A CA 1
ATOM 952 C C . ASP A 1 120 ? -7.838 -11.342 9.972 1.00 93.69 120 ASP A C 1
ATOM 954 O O . ASP A 1 120 ? -8.633 -10.435 9.756 1.00 93.69 120 ASP A O 1
ATOM 958 N N . GLU A 1 121 ? -7.169 -11.939 8.995 1.00 94.44 121 GLU A N 1
ATOM 959 C CA . GLU A 1 121 ? -7.259 -11.552 7.593 1.00 94.44 121 GLU A CA 1
ATOM 960 C C . GLU A 1 121 ? -8.664 -11.742 6.990 1.00 94.44 121 GLU A C 1
ATOM 962 O O . GLU A 1 121 ? -8.946 -11.174 5.936 1.00 94.44 121 GLU A O 1
ATOM 967 N N . SER A 1 122 ? -9.547 -12.509 7.643 1.00 92.56 122 SER A N 1
ATOM 968 C CA . SER A 1 122 ? -10.951 -12.652 7.236 1.00 92.56 122 SER A CA 1
ATOM 969 C C . SER A 1 122 ? -11.807 -11.414 7.529 1.00 92.56 122 SER A C 1
ATOM 971 O O . SER A 1 122 ? -12.877 -11.271 6.944 1.00 92.56 122 SER A O 1
ATOM 973 N N . THR A 1 123 ? -11.335 -10.502 8.387 1.00 94.81 123 THR A N 1
ATOM 974 C CA . THR A 1 123 ? -12.053 -9.267 8.745 1.00 94.81 123 THR A CA 1
ATOM 975 C C . THR A 1 123 ? -11.704 -8.083 7.845 1.00 94.81 123 THR A C 1
ATOM 977 O O . THR A 1 123 ? -12.274 -7.009 8.009 1.00 94.81 123 THR A O 1
ATOM 980 N N . LEU A 1 124 ? -10.765 -8.253 6.906 1.00 96.69 124 LEU A N 1
ATOM 981 C CA . LEU A 1 124 ? -10.339 -7.188 6.002 1.00 96.69 124 LEU A CA 1
ATOM 982 C C . LEU A 1 124 ? -11.468 -6.811 5.037 1.00 96.69 124 LEU A C 1
ATOM 984 O O . LEU A 1 124 ? -11.872 -7.621 4.205 1.00 96.69 124 LEU A O 1
ATOM 988 N N . ASP A 1 125 ? -11.901 -5.552 5.083 1.00 97.19 125 ASP A N 1
ATOM 989 C CA . ASP A 1 125 ? -12.917 -5.024 4.168 1.00 97.19 125 ASP A CA 1
ATOM 990 C C . ASP A 1 125 ? -12.293 -4.543 2.848 1.00 97.19 125 ASP A C 1
ATOM 992 O O . ASP A 1 125 ? -12.856 -4.720 1.768 1.00 97.19 125 ASP A O 1
ATOM 996 N N . VAL A 1 126 ? -11.116 -3.909 2.929 1.00 97.75 126 VAL A N 1
ATOM 997 C CA . VAL A 1 126 ? -10.403 -3.329 1.780 1.00 97.75 126 VAL A CA 1
ATOM 998 C C . VAL A 1 126 ? -8.911 -3.629 1.871 1.00 97.75 126 VAL A C 1
ATOM 1000 O O . VAL A 1 126 ? -8.294 -3.484 2.926 1.00 97.75 126 VAL A O 1
ATOM 1003 N N . VAL A 1 127 ? -8.308 -3.990 0.733 1.00 97.25 127 VAL A N 1
ATOM 1004 C CA . VAL A 1 127 ? -6.861 -4.193 0.593 1.00 97.25 127 VAL A CA 1
ATOM 1005 C C . VAL A 1 127 ? -6.299 -3.230 -0.451 1.00 97.25 127 VAL A C 1
ATOM 1007 O O . VAL A 1 127 ? -6.485 -3.408 -1.654 1.00 97.25 127 VAL A O 1
ATOM 1010 N N . LEU A 1 128 ? -5.549 -2.229 0.003 1.00 97.12 128 LEU A N 1
ATOM 1011 C CA . LEU A 1 128 ? -4.760 -1.347 -0.850 1.00 97.12 128 LEU A CA 1
ATOM 1012 C C . LEU A 1 128 ? -3.422 -2.023 -1.158 1.00 97.12 128 LEU A C 1
ATOM 1014 O O . LEU A 1 128 ? -2.560 -2.159 -0.290 1.00 97.12 128 LEU A O 1
ATOM 1018 N N . THR A 1 129 ? -3.246 -2.456 -2.405 1.00 94.56 129 THR A N 1
ATOM 1019 C CA . THR A 1 129 ? -2.049 -3.193 -2.832 1.00 94.56 129 THR A CA 1
ATOM 1020 C C . THR A 1 129 ? -1.044 -2.298 -3.561 1.00 94.56 129 THR A C 1
ATOM 1022 O O . THR A 1 129 ? -1.455 -1.526 -4.433 1.00 94.56 129 THR A O 1
ATOM 1025 N N . PRO A 1 130 ? 0.271 -2.449 -3.325 1.00 93.00 130 PRO A N 1
ATOM 1026 C CA . PRO A 1 130 ? 1.290 -1.771 -4.104 1.00 93.00 130 PRO A CA 1
ATOM 1027 C C . PRO A 1 130 ? 1.339 -2.337 -5.526 1.00 93.00 130 PRO A C 1
ATOM 1029 O O . PRO A 1 130 ? 1.145 -3.536 -5.770 1.00 93.00 130 PRO A O 1
ATOM 1032 N N . LEU A 1 131 ? 1.671 -1.470 -6.477 1.00 92.19 131 LEU A N 1
ATOM 1033 C CA . LEU A 1 131 ? 1.837 -1.828 -7.880 1.00 92.19 131 LEU A CA 1
ATOM 1034 C C . LEU A 1 131 ? 2.958 -1.018 -8.531 1.00 92.19 131 LEU A C 1
ATOM 1036 O O . LEU A 1 131 ? 3.308 0.084 -8.100 1.00 92.19 131 LEU A O 1
ATOM 1040 N N . LEU A 1 132 ? 3.523 -1.579 -9.597 1.00 93.19 132 LEU A N 1
ATOM 1041 C CA . LEU A 1 132 ? 4.367 -0.834 -10.524 1.00 93.19 132 LEU A CA 1
ATOM 1042 C C . LEU A 1 132 ? 3.530 -0.266 -11.670 1.00 93.19 132 LEU A C 1
ATOM 1044 O O . LEU A 1 132 ? 3.681 0.899 -12.019 1.00 93.19 132 LEU A O 1
ATOM 1048 N N . ALA A 1 133 ? 2.617 -1.080 -12.199 1.00 91.12 133 ALA A N 1
ATOM 1049 C CA . ALA A 1 133 ? 1.589 -0.654 -13.135 1.00 91.12 133 ALA A CA 1
ATOM 1050 C C . ALA A 1 133 ? 0.342 -1.527 -13.035 1.00 91.12 133 ALA A C 1
ATOM 1052 O O . ALA A 1 133 ? 0.383 -2.660 -12.543 1.00 91.12 133 ALA A O 1
ATOM 1053 N N . CYS A 1 134 ? -0.748 -0.982 -13.552 1.00 93.25 134 CYS A N 1
ATOM 1054 C CA . CYS A 1 134 ? -1.952 -1.704 -13.901 1.00 93.25 134 CYS A CA 1
ATOM 1055 C C . CYS A 1 134 ? -2.404 -1.296 -15.307 1.00 93.25 134 CYS A C 1
ATOM 1057 O O . CYS A 1 134 ? -2.000 -0.247 -15.813 1.00 93.25 134 CYS A O 1
ATOM 1059 N N . ASP A 1 135 ? -3.219 -2.130 -15.943 1.00 91.81 135 ASP A N 1
ATOM 1060 C CA . ASP A 1 135 ? -3.928 -1.761 -17.166 1.00 91.81 135 ASP A CA 1
ATOM 1061 C C . ASP A 1 135 ? -5.419 -1.498 -16.894 1.00 91.81 135 ASP A C 1
ATOM 1063 O O . ASP A 1 135 ? -5.913 -1.650 -15.775 1.00 91.81 135 ASP A O 1
ATOM 1067 N N . ARG A 1 136 ? -6.156 -1.107 -17.940 1.00 92.44 136 ARG A N 1
ATOM 1068 C CA . ARG A 1 136 ? -7.601 -0.830 -17.859 1.00 92.44 136 ARG A CA 1
ATOM 1069 C C . ARG A 1 136 ? -8.461 -2.069 -17.590 1.00 92.44 136 ARG A C 1
ATOM 1071 O O . ARG A 1 136 ? -9.631 -1.913 -17.270 1.00 92.44 136 ARG A O 1
ATOM 1078 N N . GLN A 1 137 ? -7.905 -3.269 -17.738 1.00 93.75 137 GLN A N 1
ATOM 1079 C CA . GLN A 1 137 ? -8.586 -4.531 -17.441 1.00 93.75 137 GLN A CA 1
ATOM 1080 C C . GLN A 1 137 ? -8.347 -4.974 -15.989 1.00 93.75 137 GLN A C 1
ATOM 1082 O O . GLN A 1 137 ? -8.863 -6.004 -15.570 1.00 93.75 137 GLN A O 1
ATOM 1087 N N . GLY A 1 138 ? -7.568 -4.211 -15.214 1.00 86.94 138 GLY A N 1
ATOM 1088 C CA . GLY A 1 138 ? -7.237 -4.538 -13.830 1.00 86.94 138 GLY A CA 1
ATOM 1089 C C . GLY A 1 138 ? -6.060 -5.505 -13.689 1.00 86.94 138 GLY A C 1
ATOM 1090 O O . GLY A 1 138 ? -5.775 -5.956 -12.578 1.00 86.94 138 GLY A O 1
ATOM 1091 N N . ASN A 1 139 ? -5.325 -5.810 -14.766 1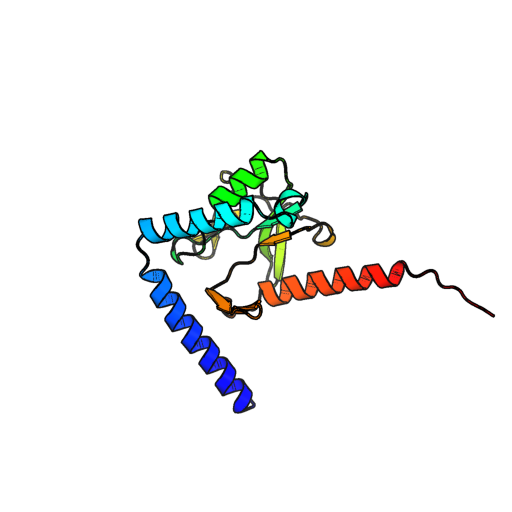.00 90.12 139 ASN A N 1
ATOM 1092 C CA . ASN A 1 139 ? -4.124 -6.632 -14.649 1.00 90.12 139 ASN A CA 1
ATOM 1093 C C . ASN A 1 139 ? -3.055 -5.869 -13.870 1.00 90.12 139 ASN A C 1
ATOM 1095 O O . ASN A 1 139 ? -2.663 -4.768 -14.251 1.00 90.12 139 ASN A O 1
ATOM 1099 N N . ARG A 1 140 ? -2.535 -6.478 -12.800 1.00 91.62 140 ARG A N 1
ATOM 1100 C CA . ARG A 1 140 ? -1.495 -5.886 -11.950 1.00 91.62 140 ARG A CA 1
ATOM 1101 C C . ARG A 1 140 ? -0.106 -6.377 -12.350 1.00 91.62 140 ARG A C 1
ATOM 1103 O O . ARG A 1 140 ? 0.147 -7.576 -12.492 1.00 91.62 140 ARG A O 1
ATOM 1110 N N . LEU A 1 141 ? 0.842 -5.450 -12.432 1.00 92.19 141 LEU A N 1
ATOM 1111 C CA . LEU A 1 141 ? 2.268 -5.742 -12.506 1.00 92.19 141 LEU A CA 1
ATOM 1112 C C . LEU A 1 141 ? 2.947 -5.269 -11.218 1.00 92.19 141 LEU A C 1
ATOM 1114 O O . LEU A 1 141 ? 3.153 -4.078 -11.006 1.00 92.19 141 LEU A O 1
ATOM 1118 N N . GLY A 1 142 ? 3.293 -6.217 -10.344 1.00 90.69 142 GLY A N 1
ATOM 1119 C CA . GLY A 1 142 ? 4.141 -5.967 -9.174 1.00 90.69 142 GLY A CA 1
ATOM 1120 C C . GLY A 1 142 ? 5.632 -6.184 -9.462 1.00 90.69 142 GLY A C 1
ATOM 1121 O O . GLY A 1 142 ? 6.036 -6.477 -10.590 1.00 90.69 142 GLY A O 1
ATOM 1122 N N . TYR A 1 143 ? 6.453 -6.159 -8.410 1.00 88.88 143 TYR A N 1
ATOM 1123 C CA . TYR A 1 143 ? 7.919 -6.304 -8.486 1.00 88.88 143 TYR A CA 1
ATOM 1124 C C . TYR A 1 143 ? 8.434 -7.730 -8.766 1.00 88.88 143 TYR A C 1
ATOM 1126 O O . TYR A 1 143 ? 9.635 -7.976 -8.725 1.00 88.88 143 TYR A O 1
ATOM 1134 N N . GLY A 1 144 ? 7.545 -8.689 -9.044 1.00 85.75 144 GLY A N 1
ATOM 1135 C CA . GLY A 1 144 ? 7.919 -10.024 -9.534 1.00 85.75 144 GLY A CA 1
ATOM 1136 C C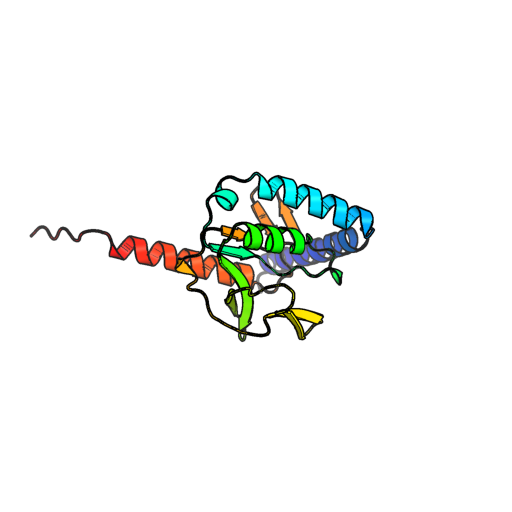 . GLY A 1 144 ? 8.160 -11.101 -8.472 1.00 85.75 144 GLY A C 1
ATOM 1137 O O . GLY A 1 144 ? 8.448 -12.232 -8.841 1.00 85.75 144 GLY A O 1
ATOM 1138 N N . LYS A 1 145 ? 8.007 -10.796 -7.177 1.00 86.31 145 LYS A N 1
ATOM 1139 C CA . LYS A 1 145 ? 8.129 -11.791 -6.089 1.00 86.31 145 LYS A CA 1
ATOM 1140 C C . LYS A 1 145 ? 6.827 -12.523 -5.740 1.00 86.31 145 LYS A C 1
ATOM 1142 O O . LYS A 1 145 ? 6.865 -13.470 -4.970 1.00 86.31 145 LYS A O 1
ATOM 1147 N N . GLY A 1 146 ? 5.686 -12.088 -6.277 1.00 88.50 146 GLY A N 1
ATOM 1148 C CA . GLY A 1 146 ? 4.398 -12.769 -6.088 1.00 88.50 146 GLY A CA 1
ATOM 1149 C C . GLY A 1 146 ? 3.788 -12.664 -4.685 1.00 88.50 146 GLY A C 1
ATOM 1150 O O . GLY A 1 146 ? 2.769 -13.289 -4.430 1.00 88.50 146 GLY A O 1
ATOM 1151 N N . PHE A 1 147 ? 4.363 -11.864 -3.781 1.00 91.81 147 PHE A N 1
ATOM 1152 C CA . PHE A 1 147 ? 3.891 -11.746 -2.396 1.00 91.81 147 PHE A CA 1
ATOM 1153 C C . PHE A 1 147 ? 2.403 -11.388 -2.285 1.00 91.81 147 PHE A C 1
ATOM 1155 O O . PHE A 1 147 ? 1.649 -12.094 -1.623 1.00 91.81 147 PHE A O 1
ATOM 1162 N N . TYR A 1 148 ? 1.969 -10.343 -2.993 1.00 93.62 148 TYR A N 1
ATOM 1163 C CA . TYR A 1 148 ? 0.561 -9.940 -3.011 1.00 93.62 148 TYR A CA 1
ATOM 1164 C C . TYR A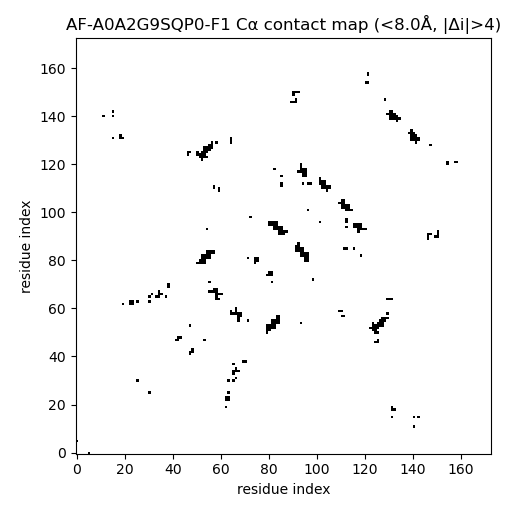 1 148 ? -0.336 -10.896 -3.802 1.00 93.62 148 TYR A C 1
ATOM 1166 O O . TYR A 1 148 ? -1.500 -11.040 -3.458 1.00 93.62 148 TYR A O 1
ATOM 1174 N N . ASP A 1 149 ? 0.189 -11.578 -4.825 1.00 92.12 149 ASP A N 1
ATOM 1175 C CA . ASP A 1 149 ? -0.594 -12.574 -5.571 1.00 92.12 149 ASP A CA 1
ATOM 1176 C C . ASP A 1 149 ? -0.934 -13.768 -4.668 1.00 92.12 149 ASP A C 1
ATOM 1178 O O . ASP A 1 149 ? -2.087 -14.185 -4.592 1.00 92.12 149 ASP A O 1
ATOM 1182 N N . ASN A 1 150 ? 0.055 -14.255 -3.911 1.00 92.69 150 ASN A N 1
ATOM 1183 C CA . ASN A 1 150 ? -0.131 -15.325 -2.932 1.00 92.69 150 ASN A CA 1
ATOM 1184 C C . ASN A 1 150 ? -1.069 -14.899 -1.795 1.00 92.69 150 ASN A C 1
ATOM 1186 O O . ASN A 1 150 ? -1.947 -15.669 -1.413 1.00 92.69 150 ASN A O 1
ATOM 1190 N N . PHE A 1 151 ? -0.898 -13.677 -1.280 1.00 94.81 151 PHE A N 1
ATOM 1191 C CA . PHE A 1 151 ? -1.734 -13.112 -0.220 1.00 94.81 151 PHE A CA 1
ATOM 1192 C C . PHE A 1 151 ? -3.207 -13.011 -0.641 1.00 94.81 151 PHE A C 1
ATOM 1194 O O . PHE A 1 151 ? -4.071 -13.593 0.009 1.00 94.81 151 PHE A O 1
ATOM 1201 N N . LEU A 1 152 ? -3.493 -12.363 -1.776 1.00 93.44 152 LEU A N 1
ATOM 1202 C CA . LEU A 1 152 ? -4.860 -12.206 -2.285 1.00 93.44 152 LEU A CA 1
ATOM 1203 C C . LEU A 1 152 ? -5.511 -13.555 -2.606 1.00 93.44 152 LEU A C 1
ATOM 1205 O O . LEU A 1 152 ? -6.674 -13.778 -2.283 1.00 93.44 152 LEU A O 1
ATOM 1209 N N . HIS A 1 153 ? -4.765 -14.488 -3.198 1.00 92.81 153 HIS A N 1
ATOM 1210 C CA . HIS A 1 153 ? -5.282 -15.826 -3.470 1.00 92.81 153 HIS A CA 1
ATOM 1211 C C . HIS A 1 153 ? -5.619 -16.592 -2.179 1.00 92.81 153 HIS A C 1
ATOM 1213 O O . HIS A 1 153 ? -6.612 -17.319 -2.132 1.00 92.81 153 HIS A O 1
ATOM 1219 N N . ALA A 1 154 ? -4.829 -16.417 -1.115 1.00 91.75 154 ALA A N 1
ATOM 1220 C CA . ALA A 1 154 ? -5.116 -17.005 0.189 1.00 91.75 154 ALA A CA 1
ATOM 1221 C C . ALA A 1 154 ? -6.348 -16.368 0.859 1.00 91.75 154 ALA A C 1
ATOM 1223 O O . ALA A 1 154 ? -7.151 -17.097 1.439 1.00 91.75 154 ALA A O 1
ATOM 1224 N N . LEU A 1 155 ? -6.535 -15.046 0.745 1.00 92.56 155 LEU A N 1
ATOM 1225 C CA . LEU A 1 155 ? -7.752 -14.355 1.197 1.00 92.56 155 LEU A CA 1
ATOM 1226 C C . LEU A 1 155 ? -9.001 -14.893 0.492 1.00 92.56 155 LEU A C 1
ATOM 1228 O O . LEU A 1 155 ? -9.942 -15.330 1.149 1.00 92.56 155 LEU A O 1
ATOM 1232 N N . LEU A 1 156 ? -8.973 -14.937 -0.843 1.00 88.75 156 LEU A N 1
ATOM 1233 C CA . LEU A 1 156 ? -10.096 -15.419 -1.649 1.00 88.75 156 LEU A CA 1
ATOM 1234 C C . LEU A 1 156 ? -10.450 -16.866 -1.304 1.00 88.75 156 LEU A C 1
ATOM 1236 O O . LEU A 1 156 ? -11.617 -17.186 -1.100 1.00 88.75 156 LEU A O 1
ATOM 1240 N N . ARG A 1 157 ? -9.449 -17.745 -1.163 1.00 89.25 157 ARG A N 1
ATOM 1241 C CA . ARG A 1 157 ? -9.690 -19.131 -0.741 1.00 89.25 157 ARG A CA 1
ATOM 1242 C C . ARG A 1 157 ? -10.427 -19.213 0.592 1.00 89.25 157 ARG A C 1
ATOM 1244 O O . ARG A 1 157 ? -11.321 -20.043 0.707 1.00 89.25 157 ARG A O 1
ATOM 1251 N N . ARG A 1 158 ? -10.076 -18.385 1.579 1.00 84.69 158 ARG A N 1
ATOM 1252 C CA . ARG A 1 158 ? -10.741 -18.373 2.893 1.00 84.69 158 ARG A CA 1
ATOM 1253 C C . ARG A 1 158 ? -12.179 -17.876 2.794 1.00 84.69 158 ARG A C 1
ATOM 1255 O O . ARG A 1 158 ? -13.063 -18.554 3.307 1.00 84.69 158 ARG A O 1
ATOM 1262 N N . ALA A 1 159 ? -12.416 -16.791 2.055 1.00 79.94 159 ALA A N 1
ATOM 1263 C CA . ALA A 1 159 ? -13.762 -16.267 1.818 1.00 79.94 159 ALA A CA 1
ATOM 1264 C C . ALA A 1 159 ? -14.693 -17.341 1.217 1.00 79.94 159 ALA A C 1
ATOM 1266 O O . ALA A 1 159 ? -15.750 -17.631 1.769 1.00 79.94 159 ALA A O 1
ATOM 1267 N N . PHE A 1 160 ? -14.242 -18.044 0.171 1.00 74.44 160 PHE A N 1
ATOM 1268 C CA . PHE A 1 160 ? -15.025 -19.114 -0.466 1.00 74.44 160 PHE A CA 1
ATOM 1269 C C . PHE A 1 160 ? -15.084 -20.429 0.332 1.00 74.44 160 PHE A C 1
ATOM 1271 O O . PHE A 1 160 ? -15.873 -21.318 0.006 1.00 74.44 160 PHE A O 1
ATOM 1278 N N . SER A 1 161 ? -14.240 -20.593 1.355 1.00 71.56 161 SER A N 1
ATOM 1279 C CA . SER A 1 161 ? -14.298 -21.752 2.257 1.00 71.56 161 SER A CA 1
ATOM 1280 C C . SER A 1 161 ? -15.382 -21.576 3.321 1.00 71.56 161 SER A C 1
ATOM 1282 O O . SER A 1 161 ? -16.010 -22.563 3.697 1.00 71.56 161 SER A O 1
ATOM 1284 N N . HIS A 1 162 ? -15.625 -20.340 3.770 1.00 58.06 162 HIS A N 1
ATOM 1285 C CA . HIS A 1 162 ? -16.673 -20.018 4.742 1.00 58.06 162 HIS A CA 1
ATOM 1286 C C . HIS A 1 162 ? -18.080 -19.993 4.124 1.00 58.06 162 HIS A C 1
ATOM 1288 O O . HIS A 1 162 ? -19.021 -20.457 4.756 1.00 58.06 162 HIS A O 1
ATOM 1294 N N . GLU A 1 163 ? -18.238 -19.619 2.851 1.00 55.56 163 GLU A N 1
ATOM 1295 C CA . GLU A 1 163 ? -19.554 -19.697 2.183 1.00 55.56 163 GLU A CA 1
ATOM 1296 C C . GLU A 1 163 ? -20.087 -21.136 2.026 1.00 55.56 163 GLU A C 1
ATOM 1298 O O . GLU A 1 163 ? -21.296 -21.350 1.954 1.00 55.56 163 GLU A O 1
ATOM 1303 N N . LYS A 1 164 ? -19.213 -22.153 1.993 1.00 48.59 164 LYS A N 1
ATOM 1304 C CA . LYS A 1 164 ? -19.640 -23.561 1.891 1.00 48.59 164 LYS A CA 1
ATOM 1305 C C . LYS A 1 164 ? -20.060 -24.184 3.223 1.00 48.59 164 LYS A C 1
ATOM 1307 O O . LYS A 1 164 ? -20.727 -25.216 3.191 1.00 48.59 164 LYS A O 1
ATOM 1312 N N . SER A 1 165 ? -19.685 -23.602 4.364 1.00 46.16 165 SER A N 1
ATOM 1313 C CA . SER A 1 165 ? -20.106 -24.093 5.686 1.00 46.16 165 SER A CA 1
ATOM 1314 C C . SER A 1 165 ? -21.484 -23.589 6.117 1.00 46.16 165 SER A C 1
ATOM 1316 O O . SER A 1 165 ? -22.084 -24.199 6.996 1.00 46.16 165 SER A O 1
ATOM 1318 N N . ASP A 1 166 ? -22.007 -22.549 5.461 1.00 46.81 166 ASP A N 1
ATOM 1319 C CA . ASP A 1 166 ? -23.293 -21.923 5.801 1.00 46.81 166 ASP A CA 1
ATOM 1320 C C . ASP A 1 166 ? -24.461 -22.401 4.918 1.00 46.81 166 ASP A C 1
ATOM 1322 O O . ASP A 1 166 ? -25.587 -21.913 5.034 1.00 46.81 166 ASP A O 1
ATOM 1326 N N . LEU A 1 167 ? -24.233 -23.387 4.042 1.00 39.44 167 LEU A N 1
ATOM 1327 C CA . LEU A 1 167 ? -25.312 -24.035 3.300 1.00 39.44 167 LEU A CA 1
ATOM 1328 C C . LEU A 1 167 ? -26.042 -25.021 4.227 1.00 39.44 167 LEU A C 1
ATOM 1330 O O . LEU A 1 167 ? -25.434 -26.007 4.656 1.00 39.44 167 LEU A O 1
ATOM 1334 N N . PRO A 1 168 ? -27.343 -24.826 4.522 1.00 41.16 168 PRO A N 1
ATOM 1335 C CA . PRO A 1 168 ? -28.095 -25.793 5.302 1.00 41.16 168 PRO A CA 1
ATOM 1336 C C . PRO A 1 168 ? -28.190 -27.087 4.496 1.00 41.16 168 PRO A C 1
ATOM 1338 O O . PRO A 1 168 ? -28.911 -27.159 3.498 1.00 41.16 168 PRO A O 1
ATOM 1341 N N . PHE A 1 169 ? -27.472 -28.119 4.941 1.00 44.00 169 PHE A N 1
ATOM 1342 C CA . PHE A 1 169 ? -27.667 -29.496 4.500 1.00 44.00 169 PHE A CA 1
ATOM 1343 C C . PHE A 1 169 ? -29.143 -29.867 4.712 1.00 44.00 169 PHE A C 1
ATOM 1345 O O . PHE A 1 169 ? -29.554 -30.265 5.797 1.00 44.00 169 PHE A O 1
ATOM 1352 N N . HIS A 1 170 ? -29.967 -29.734 3.674 1.00 43.81 170 HIS A N 1
ATOM 1353 C CA . HIS A 1 170 ? -31.234 -30.445 3.607 1.00 43.81 170 HIS A CA 1
ATOM 1354 C C . HIS A 1 170 ? -30.918 -31.843 3.092 1.00 43.81 170 HIS A C 1
ATOM 1356 O O . HIS A 1 170 ? -30.927 -32.100 1.890 1.00 43.81 170 HIS A O 1
ATOM 1362 N N . SER A 1 171 ? -30.619 -32.752 4.020 1.00 41.78 171 SER A N 1
ATOM 1363 C CA . SER A 1 171 ? -30.760 -34.176 3.752 1.00 41.78 171 SER A CA 1
ATOM 1364 C C . SER A 1 171 ? -32.242 -34.445 3.491 1.00 41.78 171 SER A C 1
ATOM 1366 O O . SER A 1 171 ? -33.053 -34.388 4.418 1.00 41.78 171 SER A O 1
ATOM 1368 N N . LYS A 1 172 ? -32.615 -34.718 2.241 1.00 41.78 172 LYS A N 1
ATOM 1369 C CA . LYS A 1 172 ? -33.847 -35.456 1.976 1.00 41.78 172 LYS A CA 1
ATOM 1370 C C . LYS A 1 172 ? -33.485 -36.910 1.722 1.00 41.78 172 LYS A C 1
ATOM 1372 O O . LYS A 1 172 ? -32.682 -37.213 0.843 1.00 41.78 172 LYS A O 1
ATOM 1377 N N . SER A 1 173 ? -34.037 -37.719 2.618 1.00 52.91 173 SER A N 1
ATOM 1378 C CA . SER A 1 173 ? -34.196 -39.168 2.600 1.00 52.91 173 SER A CA 1
ATOM 1379 C C . SER A 1 173 ? -34.841 -39.666 1.314 1.00 52.91 173 SER A C 1
ATOM 1381 O O . SER A 1 173 ? -35.629 -38.891 0.723 1.00 52.91 173 SER A O 1
#

Secondary structure (DSSP, 8-state):
--HHHHHHHHHHHHHHHHHHHHHHT--HHHHHHHHHHHHHHHHT-HHHHH-SEEEEPPP-GGGT----HHHHHHHHHTT-EEEEEEEETTEEEEEE---GGGEEE-GGG-EEESS--B--GGG-SEEE---SEE-TT--EE-SSS-HHHHHHHHHHHHHHHHTTTSS------

Foldseek 3Di:
DDPVVVVVVVVLVVVLVVLLVVLQPDDPVRLQVVLVVVLVVLVPDPLNVPAQEEEDECDDVNSSWRHCQVVVVVCVVVVHWYWYWDDDPLETFTFTDPDPVQWDQDPPRGTDGVDGHGDDLQSHSYYDDTASDADPVGDTRHPPSCRVVVVVVVNVVVVVVVVVVPPPPPDDD

Mean predicted aligned error: 6.5 Å

pLDDT: mean 89.46, std 13.4, range [39.44, 98.62]

Nearest PDB structures (foldseek):
  3hy4-assembly1_A  TM=9.013E-01  e=4.271E-12  Homo sapiens
  3hy6-assembly1_A  TM=9.234E-01  e=1.359E-11  Homo sapiens
  2jcb-assembly2_B  TM=9.427E-01  e=8.772E-11  Bacillus anthracis str. Ames
  1sou-assembly1_A  TM=8.848E-01  e=6.038E-10  Aquifex aeolicus
  1ydm-assembly1_C  TM=8.547E-01  e=2.683E-08  Bacillus subtilis

=== Feature glossary ===
The record interleaves many kinds of information about one protein. Here is each kind framed as the question it answers.

Q: What does the local fold look like, residue by residue?
A: The Foldseek 3Di string encodes local tertiary geometry as a 20-letter alphabet — one character per residue — derived from the relative positions of nearby Cα atoms. Unlike the amino-acid sequence, 3Di is a direct function of the 3D structure, so two proteins with the same fold have similar 3Di strings even at low sequence identity.

Q: Which residues are in helices, strands, or loops?
A: The SS8 string is DSSP's per-residue secondary-structure call. α-helix (H) means an i→i+4 H-bond ladder; β-strand (E) means the residue participates in a β-sheet; 3₁₀ (G) and π (I) are tighter and wider helices; T/S are turns/bends; '-' is loop.

Q: How big and how compact is the whole molecule?
A: Radius of gyration (Rg) is the root-mean-square distance of Cα atoms from their centroid — a single number for overall size and compactness. A globular domain of N residues has Rg ≈ 2.2·N^0.38 Å; an extended or disordered chain has a much larger Rg. The Cα contact count is the number of residue pairs whose Cα atoms are within 8 Å and are more than four positions apart in sequence — a standard proxy for tertiary packing density. The bounding box is the smallest axis-aligned box enclosing all Cα atoms.

Q: Where is each backbone atom in 3D?
A: Structure coordinates are given as an mmCIF _atom_site loop: one row per atom with element, residue name, chain id, sequence number, and x/y/z position in Å. Only the four main-chain atoms per residue are included here; side chains are omitted to keep the record compact.

Q: What is the amino-acid chain?
A: Primary structure: the covalent order of the twenty standard amino acids along the backbone. Two proteins with the same sequence will (almost always) fold to the same structure; two with 30% identity often share a fold but not the details.

Q: What if only a Cα trace is available?
A: Three-state secondary structure (P-SEA) collapses the eight DSSP classes into helix (a), strand (b), and coil (c). P-SEA assigns these from Cα geometry alone — distances and angles — without requiring backbone oxygens, so it works on any Cα trace.

Q: What family and function is it annotated with?
A: Database cross-references. InterPro integrates a dozen domain/family signature databases into unified entr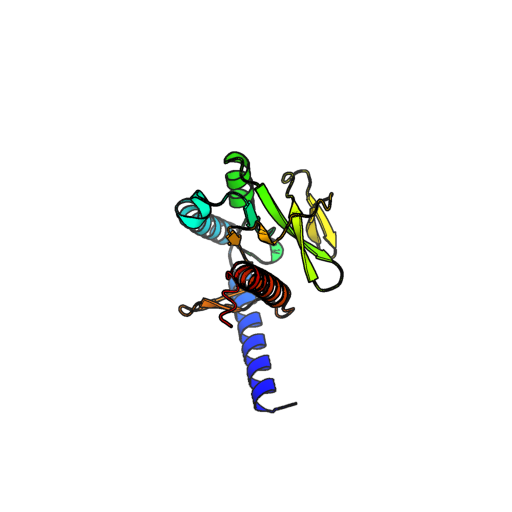ies with residue-range hits. GO terms attach function/process/location labels with evidence codes. CATH codes position the fold in a four-level structural taxonomy. Organism is the NCBI-taxonomy species name.

Q: How confident is the AlphaFold model at each residue?
A: pLDDT is the predicted lDDT-Cα score: AlphaFold's confidence that the local environment of each residue (all inter-atomic distances within 15 Å) is correctly placed. It is a per-residue number between 0 and 100, with higher meaning more reliable.

Q: How mobile is each atom in the crystal?
A: B-factor (Debye–Waller factor) reflects atomic displacement in the crystal lattice. It is an experimental observable (units Å²), not a prediction; low values mean the atom is pinned down, high values mean it moves or is heterogeneous across the crystal.

Q: Which residues are buried vs exposed?
A: SASA measures how much of the protein is reachable by solvent. It is computed by rolling a water-sized probe over the atomic surface and summing the exposed area (Å²). Per-residue SASA distinguishes core (buried, low SASA) from surface (exposed, high SASA) residues; total SASA is a whole-molecule size measure.

Q: What do the diagnostic plots show?
A: Plot images: a contact map (which residues are close in 3D, as an N×N binary image), a Ramachandran scatter (backbone torsion angles, revealing secondary-structure composition at a glance), and — for AlphaFold structures — a PAE heatmap (pairwise prediction confidence).

Q: What known structures does this most resemble?
A: The Foldseek neighbor list gives the closest experimentally determined structures in the PDB, ranked by structural alignment. TM-score near 1 means near-identical fold; near 0.3 means only rough topology match. This is how one finds what a novel AlphaFold prediction most resembles in the solved-structure universe.

Q: Are the domains correctly placed relative to each other?
A: Predicted aligned error is AlphaFold's pairwise confidence. Unlike pLDDT (per-residue), PAE is per-residue-pair and captures whether two parts of the structure are correctly placed relative to each other. Units are ångströms of expected positional error.

Q: What do the rendered images show?
A: Structure images are PyMOL renders from six orthogonal camera directions. Cartoon representation draws helices as coils and strands as arrows; sticks shows the backbone as bonds; surface shows the solvent-excluded envelope. Rainbow coloring maps sequence position to hue (blue→red, N→C); chain coloring assigns a distinct color per polypeptide.

Q: What are the backbone torsion angles?
A: φ (phi) and ψ (psi) are the two rotatable backbone dihedrals per residue: φ is the C(i-1)–N–Cα–C torsion, ψ is the N–Cα–C–N(i+1) torsion, both in degrees on (−180°, 180°]. α-helical residues cluster near (−60°, −45°); β-strand residues near (−120°, +130°). A Ramachandran plot is simply a scatter of (φ, ψ) for every residue.